Protein AF-A0A2W4W2K0-F1 (afdb_monomer_lite)

Sequence (211 aa):
MKLMVYSHDAFGLGNIRRMVAICEYLLKTLPDLSILVVSVSPALHQLRLPIGLDYIKLPCLGCDEAGTLGVRFLNTEVEETVQLRSHLIRTVAAHFQPDMLLVDKKPDGLKGELQATLDDLQRYRPQTRRVLLLRDILDSPEATVAQWQHHNYSAIAESHYDQVWIVGSPTFSMRRRRTSFPRRCGPRPGLPATCAGAAGSAAGRCVRPWG

Secondary structure (DSSP, 8-state):
-EEEEEE---S-HHHHHHHHHHHHHHHHHSTT-EEEEEE--GGGGGSPPPTTEEEEEPPPEEE-TTS-EEESSSSS-HHHHHHHHHHHHHHHHHHH--SEEEEES-TT-STTTTHHHHHHHHHH-TTSEEEEEEEP--S-HHHHHHHHHHTTHHHHHHHH-SEEEEE--TT--------------PPPTTS--------------------

Foldseek 3Di:
DEEEEEDEDQDDPVPVVVVQVVVVVCPVVDPPYAYEYEYQHPCVVVDDHDPRYDYDHAFHWDADPVRDIAGDPDPDGPVVSLQVLLVVVQVCCVVSVGLEYEYEAFLQHPPNSCVVNLVCCVPPPVSHAYEYEAEDDPDDPVVSVVVCVVVVRVVSCVPRHPYYHYHYDPVPPPPPPDDDDPPDPDDDPDDDDDDDDDDDDDDDDDDDDDD

Radius of gyration: 18.78 Å; chains: 1; bounding box: 43×47×55 Å

pLDDT: mean 77.77, std 25.85, range [21.75, 98.5]

Organism: NCBI:txid268115

Structure (mmCIF, N/CA/C/O backbone):
data_AF-A0A2W4W2K0-F1
#
_entry.id   AF-A0A2W4W2K0-F1
#
loop_
_atom_site.group_PDB
_atom_site.id
_atom_site.type_symbol
_atom_site.label_atom_id
_atom_site.label_alt_id
_atom_site.label_comp_id
_atom_site.label_asym_id
_atom_site.label_entity_id
_atom_site.label_seq_id
_atom_site.pdbx_PDB_ins_code
_atom_site.Cartn_x
_atom_site.Cartn_y
_atom_site.Cartn_z
_atom_site.occupancy
_atom_site.B_iso_or_equiv
_atom_site.auth_seq_id
_atom_site.auth_comp_id
_atom_site.auth_asym_id
_atom_site.auth_atom_id
_atom_site.pdbx_PDB_model_num
ATOM 1 N N . MET A 1 1 ? -11.050 -0.645 15.063 1.00 95.00 1 MET A N 1
ATOM 2 C CA . MET A 1 1 ? -10.001 0.181 14.406 1.00 95.00 1 MET A CA 1
ATOM 3 C C . MET A 1 1 ? -9.898 -0.226 12.944 1.00 95.00 1 MET A C 1
ATOM 5 O O . MET A 1 1 ? -9.963 -1.417 12.669 1.00 95.00 1 MET A O 1
ATOM 9 N N . LYS A 1 2 ? -9.731 0.716 12.014 1.00 98.19 2 LYS A N 1
ATOM 10 C CA . LYS A 1 2 ? -9.600 0.461 10.572 1.00 98.19 2 LYS A CA 1
ATOM 11 C C . LYS A 1 2 ? -8.177 0.723 10.093 1.00 98.19 2 LYS A C 1
ATOM 13 O O . LYS A 1 2 ? -7.696 1.854 10.146 1.00 98.19 2 LYS A O 1
ATOM 18 N N . LEU A 1 3 ? -7.527 -0.315 9.586 1.00 98.44 3 LEU A N 1
ATOM 19 C CA . LEU A 1 3 ? -6.205 -0.247 8.977 1.00 98.44 3 LEU A CA 1
ATOM 20 C C . LEU A 1 3 ? -6.340 -0.425 7.466 1.00 98.44 3 LEU A C 1
ATOM 22 O O . LEU A 1 3 ? -6.821 -1.452 6.998 1.00 98.44 3 LEU A O 1
ATOM 26 N N . MET A 1 4 ? -5.894 0.562 6.700 1.00 98.44 4 MET A N 1
ATOM 27 C CA . MET A 1 4 ? -5.711 0.413 5.260 1.00 98.44 4 MET A CA 1
ATOM 28 C C . MET A 1 4 ? -4.249 0.085 4.991 1.00 98.44 4 MET A C 1
ATOM 30 O O . MET A 1 4 ? -3.357 0.798 5.445 1.00 98.44 4 MET A O 1
ATOM 34 N N . VAL A 1 5 ? -3.999 -0.985 4.248 1.00 97.06 5 VAL A N 1
ATOM 35 C CA . VAL A 1 5 ? -2.657 -1.368 3.807 1.00 97.06 5 VAL A CA 1
ATOM 36 C C . VAL A 1 5 ? -2.581 -1.160 2.310 1.00 97.06 5 VAL A C 1
ATOM 38 O O . VAL A 1 5 ? -3.397 -1.703 1.575 1.00 97.06 5 VAL A O 1
ATOM 41 N N . TYR A 1 6 ? -1.593 -0.413 1.843 1.00 95.81 6 TYR A N 1
ATOM 42 C CA . TYR A 1 6 ? -1.330 -0.250 0.423 1.00 95.81 6 TYR A CA 1
ATOM 43 C C . TYR A 1 6 ? -0.017 -0.944 0.052 1.00 95.81 6 TYR A C 1
ATOM 45 O O . TYR A 1 6 ? 1.032 -0.656 0.631 1.00 95.81 6 TYR A O 1
ATOM 53 N N . SER A 1 7 ? -0.069 -1.861 -0.920 1.00 90.06 7 SER A N 1
ATOM 54 C CA . SER A 1 7 ? 1.117 -2.560 -1.425 1.00 90.06 7 SER A CA 1
ATOM 55 C C . SER A 1 7 ? 1.122 -2.650 -2.948 1.00 90.06 7 SER A C 1
ATOM 57 O O . SER A 1 7 ? 0.263 -3.279 -3.572 1.00 90.06 7 SER A O 1
ATOM 59 N N . HIS A 1 8 ? 2.151 -2.045 -3.539 1.00 83.19 8 HIS A N 1
ATOM 60 C CA . HIS A 1 8 ? 2.366 -1.964 -4.982 1.00 83.19 8 HIS A CA 1
ATOM 61 C C . HIS A 1 8 ? 3.109 -3.180 -5.565 1.00 83.19 8 HIS A C 1
ATOM 63 O O . HIS A 1 8 ? 3.420 -3.192 -6.757 1.00 83.19 8 HIS A O 1
ATOM 69 N N . ASP A 1 9 ? 3.427 -4.193 -4.754 1.00 73.31 9 ASP A N 1
ATOM 70 C CA . ASP A 1 9 ? 4.213 -5.335 -5.214 1.00 73.31 9 ASP A CA 1
ATOM 71 C C . ASP A 1 9 ? 3.396 -6.252 -6.128 1.00 73.31 9 ASP A C 1
ATOM 73 O O . ASP A 1 9 ? 2.619 -7.100 -5.688 1.00 73.31 9 ASP A O 1
ATOM 77 N N . ALA A 1 10 ? 3.611 -6.097 -7.432 1.00 57.59 10 ALA A N 1
ATOM 78 C CA . ALA A 1 10 ? 3.018 -6.950 -8.457 1.00 57.59 10 ALA A CA 1
ATOM 79 C C . ALA A 1 10 ? 3.761 -8.286 -8.636 1.00 57.59 10 ALA A C 1
ATOM 81 O O . ALA A 1 10 ? 3.182 -9.245 -9.153 1.00 57.59 10 ALA A O 1
ATOM 82 N N . PHE A 1 11 ? 5.027 -8.357 -8.206 1.00 55.31 11 PHE A N 1
ATOM 83 C CA . PHE A 1 11 ? 5.938 -9.460 -8.509 1.00 55.31 11 PHE A CA 1
ATOM 84 C C . PHE A 1 11 ? 6.289 -10.306 -7.288 1.00 55.31 11 PHE A C 1
ATOM 86 O O . PHE A 1 11 ? 6.740 -9.803 -6.259 1.00 55.31 11 PHE A O 1
ATOM 93 N N . GLY A 1 12 ? 6.127 -11.620 -7.455 1.00 56.75 12 GLY A N 1
ATOM 94 C CA . GLY A 1 12 ? 6.535 -12.626 -6.485 1.00 56.75 12 GLY A CA 1
ATOM 95 C C . GLY A 1 12 ? 5.495 -12.882 -5.396 1.00 56.75 12 GLY A C 1
ATOM 96 O O . GLY A 1 12 ? 5.015 -11.985 -4.705 1.00 56.75 12 GLY A O 1
ATOM 97 N N . LEU A 1 13 ? 5.196 -14.162 -5.192 1.00 62.59 13 LEU A N 1
ATOM 98 C CA . LEU A 1 13 ? 4.269 -14.639 -4.167 1.00 62.59 13 LEU A CA 1
ATOM 99 C C . LEU A 1 13 ? 4.728 -14.270 -2.742 1.00 62.59 13 LEU A C 1
ATOM 101 O O . LEU A 1 13 ? 3.910 -14.096 -1.842 1.00 62.59 13 LEU A O 1
ATOM 105 N N . GLY A 1 14 ? 6.043 -14.136 -2.538 1.00 72.50 14 GLY A N 1
ATOM 106 C CA . GLY A 1 14 ? 6.646 -13.909 -1.225 1.00 72.50 14 GLY A CA 1
ATOM 107 C C . GLY A 1 14 ? 6.287 -12.563 -0.595 1.00 72.50 14 GLY A C 1
ATOM 108 O O . GLY A 1 14 ? 6.049 -12.499 0.609 1.00 72.50 14 GLY A O 1
ATOM 109 N N . ASN A 1 15 ? 6.201 -11.499 -1.394 1.00 78.38 15 ASN A N 1
ATOM 110 C CA . ASN A 1 15 ? 5.964 -10.152 -0.878 1.00 78.38 15 ASN A CA 1
ATOM 111 C C . ASN A 1 15 ? 4.569 -10.001 -0.282 1.00 78.38 15 ASN A C 1
ATOM 113 O O . ASN A 1 15 ? 4.417 -9.561 0.859 1.00 78.38 15 ASN A O 1
ATOM 117 N N . ILE A 1 16 ? 3.564 -10.445 -1.031 1.00 84.06 16 ILE A N 1
ATOM 118 C CA . ILE A 1 16 ? 2.182 -10.348 -0.586 1.00 84.06 16 ILE A CA 1
ATOM 119 C C . ILE A 1 16 ? 1.864 -11.350 0.523 1.00 84.06 16 ILE A C 1
ATOM 121 O O . ILE A 1 16 ? 1.173 -10.999 1.471 1.00 84.06 16 ILE A O 1
ATOM 125 N N . ARG A 1 17 ? 2.451 -12.558 0.490 1.00 85.69 17 ARG A N 1
ATOM 126 C CA . ARG A 1 17 ? 2.338 -13.523 1.597 1.00 85.69 17 ARG A CA 1
ATOM 127 C C . ARG A 1 17 ? 2.893 -12.963 2.900 1.00 85.69 17 ARG A C 1
ATOM 129 O O . ARG A 1 17 ? 2.268 -13.124 3.940 1.00 85.69 17 ARG A O 1
ATOM 136 N N . ARG A 1 18 ? 4.039 -12.277 2.849 1.00 85.69 18 ARG A N 1
ATOM 137 C CA . ARG A 1 18 ? 4.614 -11.613 4.025 1.00 85.69 18 ARG A CA 1
ATOM 138 C C . ARG A 1 18 ? 3.685 -10.524 4.554 1.00 85.69 18 ARG A C 1
ATOM 140 O O . ARG A 1 18 ? 3.484 -10.445 5.759 1.00 85.69 18 ARG A O 1
ATOM 147 N N . MET A 1 19 ? 3.110 -9.712 3.667 1.00 88.12 19 MET A N 1
ATOM 148 C CA . MET A 1 19 ? 2.160 -8.679 4.077 1.00 88.12 19 MET A CA 1
ATOM 149 C C . MET A 1 19 ? 0.915 -9.283 4.736 1.00 88.12 19 MET A C 1
ATOM 151 O O . MET A 1 19 ? 0.507 -8.831 5.803 1.00 88.12 19 MET A O 1
ATOM 155 N N . VAL A 1 20 ? 0.352 -10.344 4.153 1.00 90.25 20 VAL A N 1
ATOM 156 C CA . VAL A 1 20 ? -0.788 -11.059 4.740 1.00 90.25 20 VAL A CA 1
ATOM 157 C C . VAL A 1 20 ? -0.419 -11.664 6.095 1.00 90.25 20 VAL A C 1
ATOM 159 O O . VAL A 1 20 ? -1.184 -11.504 7.036 1.00 90.25 20 VAL A O 1
ATOM 162 N N . ALA A 1 21 ? 0.776 -12.241 6.254 1.00 90.38 21 ALA A N 1
ATOM 163 C CA . ALA A 1 21 ? 1.244 -12.754 7.544 1.00 90.38 21 ALA A CA 1
ATOM 164 C C . ALA A 1 21 ? 1.353 -11.655 8.622 1.00 90.38 21 ALA A C 1
ATOM 166 O O . ALA A 1 21 ? 0.996 -11.883 9.778 1.00 90.38 21 ALA A O 1
ATOM 167 N N . ILE A 1 22 ? 1.801 -10.447 8.254 1.00 89.94 22 ILE A N 1
ATOM 168 C CA . ILE A 1 22 ? 1.791 -9.284 9.159 1.00 89.94 22 ILE A CA 1
ATOM 169 C C . ILE A 1 22 ? 0.349 -8.932 9.542 1.00 89.94 22 ILE A C 1
ATOM 171 O O . ILE A 1 22 ? 0.054 -8.755 10.722 1.00 89.94 22 ILE A O 1
ATOM 175 N N . CYS A 1 23 ? -0.561 -8.869 8.569 1.00 93.44 23 CYS A N 1
ATOM 176 C CA . CYS A 1 23 ? -1.968 -8.552 8.813 1.00 93.44 23 CYS A CA 1
ATOM 177 C C . CYS A 1 23 ? -2.650 -9.599 9.710 1.00 93.44 23 CYS A C 1
ATOM 179 O O . CYS A 1 23 ? -3.354 -9.236 10.648 1.00 93.44 23 CYS A O 1
ATOM 181 N N . GLU A 1 24 ? -2.394 -10.889 9.482 1.00 94.25 24 GLU A N 1
ATOM 182 C CA . GLU A 1 24 ? -2.869 -11.993 10.322 1.00 94.25 24 GLU A CA 1
ATOM 183 C C . GLU A 1 24 ? -2.380 -11.867 11.766 1.00 94.25 24 GLU A C 1
ATOM 185 O O . GLU A 1 24 ? -3.151 -12.069 12.703 1.00 94.25 24 GLU A O 1
ATOM 190 N N . TYR A 1 25 ? -1.103 -11.532 11.961 1.00 93.56 25 TYR A N 1
ATOM 191 C CA . TYR A 1 25 ? -0.553 -11.311 13.295 1.00 93.56 25 TYR A CA 1
ATOM 192 C C . TYR A 1 25 ? -1.231 -10.129 13.999 1.00 93.56 25 TYR A C 1
ATOM 194 O O . TYR A 1 25 ? -1.603 -10.234 15.169 1.00 93.56 25 TYR A O 1
ATOM 202 N N . LEU A 1 26 ? -1.438 -9.019 13.283 1.00 94.06 26 LEU A N 1
ATOM 203 C CA . LEU A 1 26 ? -2.128 -7.847 13.820 1.00 94.06 26 LEU A CA 1
ATOM 204 C C . LEU A 1 26 ? -3.569 -8.176 14.219 1.00 94.06 26 LEU A C 1
ATOM 206 O O . LEU A 1 26 ? -3.967 -7.831 15.326 1.00 94.06 26 LEU A O 1
ATOM 210 N N . LEU A 1 27 ? -4.315 -8.897 13.379 1.00 96.31 27 LEU A N 1
ATOM 211 C CA . LEU A 1 27 ? -5.691 -9.322 13.674 1.00 96.31 27 LEU A CA 1
ATOM 212 C C . LEU A 1 27 ? -5.784 -10.245 14.891 1.00 96.31 27 LEU A C 1
ATOM 214 O O . LEU A 1 27 ? -6.741 -10.164 15.652 1.00 96.31 27 LEU A O 1
ATOM 218 N N . LYS A 1 28 ? -4.782 -11.103 15.108 1.00 94.69 28 LYS A N 1
ATOM 219 C CA . LYS A 1 28 ? -4.709 -11.954 16.308 1.00 94.69 28 LYS A CA 1
ATOM 220 C C . LYS A 1 28 ? -4.396 -11.164 17.580 1.00 94.69 28 LYS A C 1
ATOM 222 O O . LYS A 1 28 ? -4.785 -11.586 18.663 1.00 94.69 28 LYS A O 1
ATOM 227 N N . THR A 1 29 ? -3.659 -10.063 17.455 1.00 95.00 29 THR A N 1
ATOM 228 C CA . THR A 1 29 ? -3.145 -9.290 18.598 1.00 95.00 29 THR A CA 1
ATOM 229 C C . THR A 1 29 ? -4.077 -8.146 18.994 1.00 95.00 29 THR A C 1
ATOM 231 O O . THR A 1 29 ? -4.112 -7.753 20.158 1.00 95.00 29 THR A O 1
ATOM 234 N N . LEU A 1 30 ? -4.815 -7.587 18.034 1.00 94.69 30 LEU A N 1
ATOM 235 C CA . LEU A 1 30 ? -5.645 -6.404 18.217 1.00 94.69 30 LEU A CA 1
ATOM 236 C C . LEU A 1 30 ? -7.122 -6.773 18.026 1.00 94.69 30 LEU A C 1
ATOM 238 O O . LEU A 1 30 ? -7.546 -6.969 16.883 1.00 94.69 30 LEU A O 1
ATOM 242 N N . PRO A 1 31 ? -7.911 -6.856 19.115 1.00 89.00 31 PRO A N 1
ATOM 243 C CA . PRO A 1 31 ? -9.345 -7.088 19.003 1.00 89.00 31 PRO A CA 1
ATOM 244 C C . PRO A 1 31 ? -10.013 -5.946 18.218 1.00 89.00 31 PRO A C 1
ATOM 246 O O . PRO A 1 31 ? -9.576 -4.795 18.276 1.00 89.00 31 PRO A O 1
ATOM 249 N N . ASP A 1 32 ? -11.051 -6.278 17.448 1.00 92.81 32 ASP A N 1
ATOM 250 C CA . ASP A 1 32 ? -11.849 -5.343 16.632 1.00 92.81 32 ASP A CA 1
ATOM 251 C C . ASP A 1 32 ? -11.070 -4.563 15.552 1.00 92.81 32 ASP A C 1
ATOM 253 O O . ASP A 1 32 ? -11.488 -3.490 15.086 1.00 92.81 32 ASP A O 1
ATOM 257 N N . LEU A 1 33 ? -9.911 -5.077 15.138 1.00 97.31 33 LEU A N 1
ATOM 258 C CA . LEU A 1 33 ? -9.200 -4.577 13.970 1.00 97.31 33 LEU A CA 1
ATOM 259 C C . LEU A 1 33 ? -9.884 -5.059 12.683 1.00 97.31 33 LEU A C 1
ATOM 261 O O . LEU A 1 33 ? -10.145 -6.243 12.502 1.00 97.31 33 LEU A O 1
ATOM 265 N N . SER A 1 34 ? -10.133 -4.133 11.762 1.00 98.00 34 SER A N 1
ATOM 266 C CA . SER A 1 34 ? -10.505 -4.430 10.379 1.00 98.00 34 SER A CA 1
ATOM 267 C C . SER A 1 34 ? -9.411 -3.931 9.447 1.00 98.00 34 SER A C 1
ATOM 269 O O . SER A 1 34 ? -9.012 -2.765 9.520 1.00 98.00 34 SER A O 1
ATOM 271 N N . ILE A 1 35 ? -8.922 -4.809 8.578 1.00 98.31 35 ILE A N 1
ATOM 272 C CA . ILE A 1 35 ? -7.843 -4.527 7.636 1.00 98.31 35 ILE A CA 1
ATOM 273 C C . ILE A 1 35 ? -8.394 -4.565 6.214 1.00 98.31 35 ILE A C 1
ATOM 275 O O . ILE A 1 35 ? -8.994 -5.557 5.808 1.00 98.31 35 ILE A O 1
ATOM 279 N N . LEU A 1 36 ? -8.134 -3.508 5.445 1.00 98.06 36 LEU A N 1
ATOM 280 C CA . LEU A 1 36 ? -8.377 -3.471 4.007 1.00 98.06 36 LEU A CA 1
ATOM 281 C C . LEU A 1 36 ? -7.048 -3.365 3.261 1.00 98.06 36 LEU A C 1
ATOM 283 O O . LEU A 1 36 ? -6.352 -2.351 3.358 1.00 98.06 36 LEU A O 1
ATOM 287 N N . VAL A 1 37 ? -6.697 -4.402 2.505 1.00 96.38 37 VAL A N 1
ATOM 288 C CA . VAL A 1 37 ? -5.476 -4.433 1.692 1.00 96.38 37 VAL A CA 1
ATOM 289 C C . VAL A 1 37 ? -5.784 -3.965 0.272 1.00 96.38 37 VAL A C 1
ATOM 291 O O . VAL A 1 37 ? -6.483 -4.636 -0.476 1.00 96.38 37 VAL A O 1
ATOM 294 N N . VAL A 1 38 ? -5.215 -2.842 -0.149 1.00 96.06 38 VAL A N 1
ATOM 295 C CA . VAL A 1 38 ? -5.257 -2.374 -1.537 1.00 96.06 38 VAL A CA 1
ATOM 296 C C . VAL A 1 38 ? -3.963 -2.783 -2.226 1.00 96.06 38 VAL A C 1
ATOM 298 O O . VAL A 1 38 ? -2.878 -2.314 -1.875 1.00 96.06 38 VAL A O 1
ATOM 301 N N . SER A 1 39 ? -4.062 -3.700 -3.188 1.00 91.62 39 SER A N 1
ATOM 302 C CA . SER A 1 39 ? -2.881 -4.279 -3.822 1.00 91.62 39 SER A CA 1
ATOM 303 C C . SER A 1 39 ? -3.082 -4.611 -5.289 1.00 91.62 39 SER A C 1
ATOM 305 O O . SER A 1 39 ? -4.185 -4.797 -5.789 1.00 91.62 39 SER A O 1
ATOM 307 N N . VAL A 1 40 ? -1.960 -4.717 -5.983 1.00 87.31 40 VAL A N 1
ATOM 308 C CA . VAL A 1 40 ? -1.864 -5.031 -7.409 1.00 87.31 40 VAL A CA 1
ATOM 309 C C . VAL A 1 40 ? -1.510 -6.499 -7.640 1.00 87.31 40 VAL A C 1
ATOM 311 O O . VAL A 1 40 ? -1.437 -6.940 -8.785 1.00 87.31 40 VAL A O 1
ATOM 314 N N . SER A 1 41 ? -1.253 -7.256 -6.569 1.00 85.50 41 SER A N 1
ATOM 315 C CA . SER A 1 41 ? -0.838 -8.650 -6.654 1.00 85.50 41 SER A CA 1
ATOM 316 C C . SER A 1 41 ? -2.034 -9.557 -6.968 1.00 85.50 41 SER A C 1
ATOM 318 O O . SER A 1 41 ? -2.949 -9.657 -6.147 1.00 85.50 41 SER A O 1
ATOM 320 N N . PRO A 1 42 ? -2.040 -10.290 -8.099 1.00 82.38 42 PRO A N 1
ATOM 321 C CA . PRO A 1 42 ? -3.106 -11.252 -8.388 1.00 82.38 42 PRO A CA 1
ATOM 322 C C . PRO A 1 42 ? -3.090 -12.445 -7.421 1.00 82.38 42 PRO A C 1
ATOM 324 O O . PRO A 1 42 ? -4.075 -13.166 -7.306 1.00 82.38 42 PRO A O 1
ATOM 327 N N . ALA A 1 43 ? -1.983 -12.651 -6.702 1.00 83.19 43 ALA A N 1
ATOM 328 C CA . ALA A 1 43 ? -1.820 -13.759 -5.776 1.00 83.19 43 ALA A CA 1
ATOM 329 C C . ALA A 1 43 ? -2.724 -13.683 -4.537 1.00 83.19 43 ALA A C 1
ATOM 331 O O . ALA A 1 43 ? -3.000 -14.733 -3.965 1.00 83.19 43 ALA A O 1
ATOM 332 N N . LEU A 1 44 ? -3.214 -12.497 -4.138 1.00 84.81 44 LEU A N 1
ATOM 333 C CA . LEU A 1 44 ? -4.164 -12.373 -3.017 1.00 84.81 44 LEU A CA 1
ATOM 334 C C . LEU A 1 44 ? -5.408 -13.233 -3.218 1.00 84.81 44 LEU A C 1
ATOM 336 O O . LEU A 1 44 ? -5.906 -13.811 -2.260 1.00 84.81 44 LEU A O 1
ATOM 340 N N . HIS A 1 45 ? -5.851 -13.373 -4.468 1.00 85.25 45 HIS A N 1
ATOM 341 C CA . HIS A 1 45 ? -7.021 -14.169 -4.811 1.00 85.25 45 HIS A CA 1
ATOM 342 C C . HIS A 1 45 ? -6.877 -15.654 -4.440 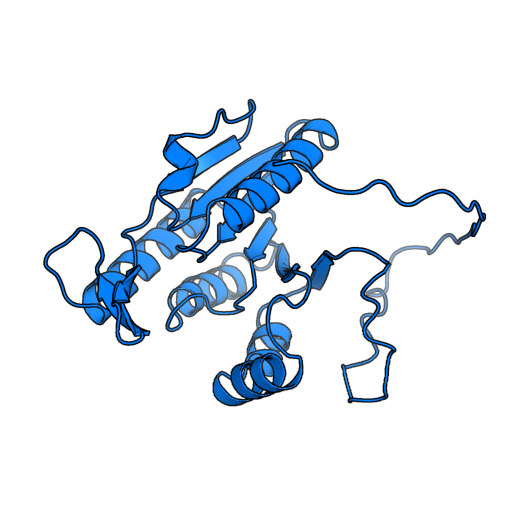1.00 85.25 45 HIS A C 1
ATOM 344 O O . HIS A 1 45 ? -7.868 -16.343 -4.233 1.00 85.25 45 HIS A O 1
ATOM 350 N N . GLN A 1 46 ? -5.643 -16.156 -4.346 1.00 86.19 46 GLN A N 1
ATOM 351 C CA . GLN A 1 46 ? -5.356 -17.557 -4.032 1.00 86.19 46 GLN A CA 1
ATOM 352 C C . GLN A 1 46 ? -5.129 -17.798 -2.534 1.00 86.19 46 GLN A C 1
ATOM 354 O O . GLN A 1 46 ? -4.952 -18.942 -2.113 1.00 86.19 46 GLN A O 1
ATOM 359 N N . LEU A 1 47 ? -5.069 -16.739 -1.723 1.00 85.06 47 LEU A N 1
ATOM 360 C CA . LEU A 1 47 ? -4.801 -16.845 -0.293 1.00 85.06 47 LEU A CA 1
ATOM 361 C C . LEU A 1 47 ? -6.111 -16.986 0.484 1.00 85.06 47 LEU A C 1
ATOM 363 O O . LEU A 1 47 ? -7.119 -16.362 0.162 1.00 85.06 47 LEU A O 1
ATOM 367 N N . ARG A 1 48 ? -6.084 -17.795 1.547 1.00 88.12 48 ARG A N 1
ATOM 368 C CA . ARG A 1 48 ? -7.175 -17.826 2.526 1.00 88.12 48 ARG A CA 1
ATOM 369 C C . ARG A 1 48 ? -7.010 -16.628 3.445 1.00 88.12 48 ARG A C 1
ATOM 371 O O . ARG A 1 48 ? -5.984 -16.522 4.109 1.00 88.12 48 ARG A O 1
ATOM 378 N N . LEU A 1 49 ? -7.996 -15.740 3.462 1.00 90.81 49 LEU A N 1
ATOM 379 C CA . LEU A 1 49 ? -7.945 -14.537 4.284 1.00 90.81 49 LEU A CA 1
ATOM 380 C C . LEU A 1 49 ? -8.563 -14.810 5.662 1.00 90.81 49 LEU A C 1
ATOM 382 O O . LEU A 1 49 ? -9.585 -15.500 5.742 1.00 90.81 49 LEU A O 1
ATOM 386 N N . PRO A 1 50 ? -7.954 -14.312 6.751 1.00 91.25 50 PRO A N 1
ATOM 387 C CA . PRO A 1 50 ? -8.547 -14.399 8.079 1.00 91.25 50 PRO A CA 1
ATOM 388 C C . PRO A 1 50 ? -9.792 -13.505 8.180 1.00 91.25 50 PRO A C 1
ATOM 390 O O . PRO A 1 50 ? -9.944 -12.529 7.445 1.00 91.25 50 PRO A O 1
ATOM 393 N N . ILE A 1 51 ? -10.658 -13.795 9.154 1.00 93.62 51 ILE A N 1
ATOM 394 C CA . ILE A 1 51 ? -11.770 -12.904 9.511 1.00 93.62 51 ILE A CA 1
ATOM 395 C C . ILE A 1 51 ? -11.209 -11.522 9.880 1.00 93.62 51 ILE A C 1
ATOM 397 O O . ILE A 1 51 ? -10.217 -11.422 10.602 1.00 93.62 51 ILE A O 1
ATOM 401 N N . GLY A 1 52 ? -11.852 -10.463 9.382 1.00 95.31 52 GLY A N 1
ATOM 402 C CA . GLY A 1 52 ? -11.432 -9.077 9.605 1.00 95.31 52 GLY A CA 1
ATOM 403 C C . GLY A 1 52 ? -10.414 -8.549 8.590 1.00 95.31 52 GLY A C 1
ATOM 404 O O . GLY A 1 52 ? -10.038 -7.383 8.690 1.00 95.31 52 GLY A O 1
ATOM 405 N N . LEU A 1 53 ? -9.995 -9.356 7.608 1.00 96.56 53 LEU A N 1
ATOM 406 C CA . LEU A 1 53 ? -9.177 -8.922 6.474 1.00 96.56 53 LEU A CA 1
ATOM 407 C C . LEU A 1 53 ? -9.967 -9.041 5.174 1.00 96.56 53 LEU A C 1
ATOM 409 O O . LEU A 1 53 ? -10.433 -10.124 4.830 1.00 96.56 53 LEU A O 1
ATOM 413 N N . ASP A 1 54 ? -10.036 -7.945 4.426 1.00 95.81 54 ASP A N 1
ATOM 414 C CA . ASP A 1 54 ? -10.500 -7.946 3.039 1.00 95.81 54 ASP A CA 1
ATOM 415 C C . ASP A 1 54 ? -9.496 -7.222 2.128 1.00 95.81 54 ASP A C 1
ATOM 417 O O . ASP A 1 54 ? -8.523 -6.617 2.598 1.00 95.81 54 ASP A O 1
ATOM 421 N N . TYR A 1 55 ? -9.688 -7.298 0.813 1.00 95.56 55 TYR A N 1
ATOM 422 C CA . TYR A 1 55 ? -8.774 -6.713 -0.157 1.00 95.56 55 TYR A CA 1
ATOM 423 C C . TYR A 1 55 ? -9.465 -6.127 -1.385 1.00 95.56 55 TYR A C 1
ATOM 425 O O . TYR A 1 55 ? -10.494 -6.597 -1.857 1.00 95.56 55 TYR A O 1
ATOM 433 N N . ILE A 1 56 ? -8.819 -5.116 -1.961 1.00 95.38 56 ILE A N 1
ATOM 434 C CA . ILE A 1 56 ? -9.166 -4.547 -3.258 1.00 95.38 56 ILE A CA 1
ATOM 435 C C . ILE A 1 56 ? -8.003 -4.790 -4.203 1.00 95.38 56 ILE A C 1
ATOM 437 O O . ILE A 1 56 ? -6.878 -4.330 -3.984 1.00 95.38 56 ILE A O 1
ATOM 441 N N . LYS A 1 57 ? -8.297 -5.520 -5.279 1.00 92.88 57 LYS A N 1
ATOM 442 C CA . LYS A 1 57 ? -7.348 -5.790 -6.351 1.00 92.88 57 LYS A CA 1
ATOM 443 C C . LYS A 1 57 ? -7.370 -4.650 -7.363 1.00 92.88 57 LYS A C 1
ATOM 445 O O . LYS A 1 57 ? -8.384 -4.387 -8.003 1.00 92.88 57 LYS A O 1
ATOM 450 N N . LEU A 1 58 ? -6.216 -4.030 -7.567 1.00 93.75 58 LEU A N 1
ATOM 451 C CA . LEU A 1 58 ? -5.989 -3.005 -8.579 1.00 93.75 58 LEU A CA 1
ATOM 452 C C . LEU A 1 58 ? -5.569 -3.618 -9.931 1.00 93.75 58 LEU A C 1
ATOM 454 O O . LEU A 1 58 ? -5.034 -4.734 -9.977 1.00 93.75 58 LEU A O 1
ATOM 458 N N . PRO A 1 59 ? -5.774 -2.913 -11.059 1.00 92.81 59 PRO A N 1
ATOM 459 C CA . PRO A 1 59 ? -5.179 -3.274 -12.346 1.00 92.81 59 PRO A CA 1
ATOM 460 C C . PRO A 1 59 ? -3.663 -3.507 -12.239 1.00 92.81 59 PRO A C 1
ATOM 462 O O . PRO A 1 59 ? -2.939 -2.732 -11.610 1.00 92.81 59 PRO A O 1
ATOM 465 N N . CYS A 1 60 ? -3.178 -4.608 -12.814 1.00 88.00 60 CYS A N 1
ATOM 466 C CA . CYS A 1 60 ? -1.801 -5.053 -12.619 1.00 88.00 60 CYS A CA 1
ATOM 467 C C . CYS A 1 60 ? -0.864 -4.389 -13.629 1.00 88.00 60 CYS A C 1
ATOM 469 O O . CYS A 1 60 ? -1.088 -4.482 -14.836 1.00 88.00 60 CYS A O 1
ATOM 471 N N . LEU A 1 61 ? 0.217 -3.808 -13.117 1.00 86.69 61 LEU A N 1
ATOM 472 C CA . LEU A 1 61 ? 1.369 -3.384 -13.905 1.00 86.69 61 LEU A CA 1
ATOM 473 C C . LEU A 1 61 ? 2.466 -4.441 -13.769 1.00 86.69 61 LEU A C 1
ATOM 475 O O . LEU A 1 61 ? 2.588 -5.071 -12.715 1.00 86.69 61 LEU A O 1
ATOM 479 N N . GLY A 1 62 ? 3.232 -4.657 -14.830 1.00 78.56 62 GLY A N 1
ATOM 480 C CA . GLY A 1 62 ? 4.330 -5.613 -14.869 1.00 78.56 62 GLY A CA 1
ATOM 481 C C . GLY A 1 62 ? 5.501 -5.102 -15.702 1.00 78.56 62 GLY A C 1
ATOM 482 O O . GLY A 1 62 ? 5.316 -4.194 -16.492 1.00 78.56 62 GLY A O 1
ATOM 483 N N . CYS A 1 63 ? 6.696 -5.657 -15.534 1.00 76.62 63 CYS A N 1
ATOM 484 C CA . CYS A 1 63 ? 7.771 -5.512 -16.504 1.00 76.62 63 CYS A CA 1
ATOM 485 C C . CYS A 1 63 ? 7.682 -6.633 -17.547 1.00 76.62 63 CYS A C 1
ATOM 487 O O . CYS A 1 63 ? 7.350 -7.768 -17.190 1.00 76.62 63 CYS A O 1
ATOM 489 N N . ASP A 1 64 ? 7.969 -6.312 -18.804 1.00 72.06 64 ASP A N 1
ATOM 490 C CA . ASP A 1 64 ? 8.245 -7.303 -19.844 1.00 72.06 64 ASP A CA 1
ATOM 491 C C . ASP A 1 64 ? 9.628 -7.958 -19.644 1.00 72.06 64 ASP A C 1
ATOM 493 O O . ASP A 1 64 ? 10.353 -7.653 -18.691 1.00 72.06 64 ASP A O 1
ATOM 497 N N . GLU A 1 65 ? 10.001 -8.877 -20.538 1.00 68.69 65 GLU A N 1
ATOM 498 C CA . GLU A 1 65 ? 11.299 -9.568 -20.493 1.00 68.69 65 GLU A CA 1
ATOM 499 C C . GLU A 1 65 ? 12.497 -8.612 -20.631 1.00 68.69 65 GLU A C 1
ATOM 501 O O . GLU A 1 65 ? 13.584 -8.915 -20.142 1.00 68.69 65 GLU A O 1
ATOM 506 N N . ALA A 1 66 ? 12.295 -7.439 -21.239 1.00 72.19 66 ALA A N 1
ATOM 507 C CA . ALA A 1 66 ? 13.298 -6.386 -21.370 1.00 72.19 66 ALA A CA 1
ATOM 508 C C . ALA A 1 66 ? 13.342 -5.439 -20.152 1.00 72.19 66 ALA A C 1
ATOM 510 O O . ALA A 1 66 ? 14.172 -4.531 -20.102 1.00 72.19 66 ALA A O 1
ATOM 511 N N . GLY A 1 67 ? 12.475 -5.642 -19.154 1.00 71.31 67 GLY A N 1
ATOM 512 C CA . GLY A 1 67 ? 12.376 -4.800 -17.962 1.00 71.31 67 GLY A CA 1
ATOM 513 C C . GLY A 1 67 ? 11.498 -3.555 -18.138 1.00 71.31 67 GLY A C 1
ATOM 514 O O . GLY A 1 67 ? 11.365 -2.767 -17.197 1.00 71.31 67 GLY A O 1
ATOM 515 N N . THR A 1 68 ? 10.867 -3.374 -19.298 1.00 80.44 68 THR A N 1
ATOM 516 C CA . THR A 1 68 ? 9.994 -2.232 -19.591 1.00 80.44 68 THR A CA 1
ATOM 517 C C . THR A 1 68 ? 8.667 -2.389 -18.867 1.00 80.44 68 THR A C 1
ATOM 519 O O . THR A 1 68 ? 8.010 -3.423 -18.957 1.00 80.44 68 THR A O 1
ATOM 522 N N . LEU A 1 69 ? 8.250 -1.352 -18.140 1.00 84.25 69 LEU A N 1
ATOM 523 C CA . LEU A 1 69 ? 6.960 -1.337 -17.454 1.00 84.25 69 LEU A CA 1
ATOM 524 C C . LEU A 1 69 ? 5.807 -1.309 -18.471 1.00 84.25 69 LEU A C 1
ATOM 526 O O . LEU A 1 69 ? 5.769 -0.437 -19.332 1.00 84.25 69 LEU A O 1
ATOM 530 N N . GLY A 1 70 ? 4.841 -2.203 -18.303 1.00 85.88 70 GLY A N 1
ATOM 531 C CA . GLY A 1 70 ? 3.645 -2.354 -19.123 1.00 85.88 70 GLY A CA 1
ATOM 532 C C . GLY A 1 70 ? 2.426 -2.794 -18.307 1.00 85.88 70 GLY A C 1
ATOM 533 O O . GLY A 1 70 ? 2.508 -3.115 -17.114 1.00 85.88 70 GLY A O 1
ATOM 534 N N . VAL A 1 71 ? 1.262 -2.806 -18.954 1.00 88.56 71 VAL A N 1
ATOM 535 C CA . VAL A 1 71 ? 0.002 -3.270 -18.360 1.00 88.56 71 VAL A CA 1
ATOM 536 C C . VAL A 1 71 ? -0.144 -4.769 -18.598 1.00 88.56 71 VAL A C 1
ATOM 538 O O . VAL A 1 71 ? 0.043 -5.256 -19.705 1.00 88.56 71 VAL A O 1
ATOM 541 N N . ARG A 1 72 ? -0.449 -5.534 -17.544 1.00 85.19 72 ARG A N 1
ATOM 542 C CA . ARG A 1 72 ? -0.318 -6.999 -17.607 1.00 85.19 72 ARG A CA 1
ATOM 543 C C . ARG A 1 72 ? -1.500 -7.720 -18.254 1.00 85.19 72 ARG A C 1
ATOM 545 O O . ARG A 1 72 ? -1.314 -8.765 -18.861 1.00 85.19 72 ARG A O 1
ATOM 552 N N . PHE A 1 73 ? -2.715 -7.226 -18.027 1.00 85.94 73 PHE A N 1
ATOM 553 C CA . PHE A 1 73 ? -3.948 -7.951 -18.376 1.00 85.94 73 PHE A CA 1
ATOM 554 C C . PHE A 1 73 ? -4.928 -7.142 -19.222 1.00 85.94 73 PHE A C 1
ATOM 556 O O . PHE A 1 73 ? -5.843 -7.718 -19.799 1.00 85.94 73 PHE A O 1
ATOM 563 N N . LEU A 1 74 ? -4.783 -5.820 -19.246 1.00 89.00 74 LEU A N 1
ATOM 564 C CA . LEU A 1 74 ? -5.683 -4.919 -19.955 1.00 89.00 74 LEU A CA 1
ATOM 565 C C . LEU A 1 74 ? -4.953 -4.346 -21.168 1.00 89.00 74 LEU A C 1
ATOM 567 O O . LEU A 1 74 ? -3.746 -4.128 -21.105 1.00 89.00 74 LEU A O 1
ATOM 571 N N . ASN A 1 75 ? -5.698 -4.079 -22.238 1.00 91.38 75 ASN A N 1
ATOM 572 C CA . ASN A 1 75 ? -5.191 -3.415 -23.436 1.00 91.38 75 ASN A CA 1
ATOM 573 C C . ASN A 1 75 ? -5.354 -1.891 -23.295 1.00 91.38 75 ASN A C 1
ATOM 575 O O . ASN A 1 75 ? -6.314 -1.319 -23.803 1.00 91.38 75 ASN A O 1
ATOM 579 N N . THR A 1 76 ? -4.482 -1.268 -22.507 1.00 92.06 76 THR A N 1
ATOM 580 C CA . THR A 1 76 ? -4.486 0.168 -22.169 1.00 92.06 76 THR A CA 1
ATOM 581 C C . THR A 1 76 ? -3.055 0.608 -21.886 1.00 92.06 76 THR A C 1
ATOM 583 O O . THR A 1 76 ? -2.175 -0.227 -21.651 1.00 92.06 76 THR A O 1
ATOM 586 N N . GLU A 1 77 ? -2.826 1.914 -21.882 1.00 93.12 77 GLU A N 1
ATOM 587 C CA . GLU A 1 77 ? -1.517 2.486 -21.620 1.00 93.12 77 GLU A CA 1
ATOM 588 C C . GLU A 1 77 ? -1.172 2.493 -20.123 1.00 93.12 77 GLU A C 1
ATOM 590 O O . GLU A 1 77 ? -2.031 2.497 -19.231 1.00 93.12 77 GLU A O 1
ATOM 595 N N . VAL A 1 78 ? 0.132 2.516 -19.828 1.00 91.94 78 VAL A N 1
ATOM 596 C CA . VAL A 1 78 ? 0.635 2.537 -18.444 1.00 91.94 78 VAL A CA 1
ATOM 597 C C . VAL A 1 78 ? 0.122 3.760 -17.691 1.00 91.94 78 VAL A C 1
ATOM 599 O O . VAL A 1 78 ? -0.322 3.624 -16.554 1.00 91.94 78 VAL A O 1
ATOM 602 N N . GLU A 1 79 ? 0.161 4.934 -18.318 1.00 94.12 79 GLU A N 1
ATOM 603 C CA . GLU A 1 79 ? -0.252 6.192 -17.692 1.00 94.12 79 GLU A CA 1
ATOM 604 C C . GLU A 1 79 ? -1.750 6.192 -17.357 1.00 94.12 79 GLU A C 1
ATOM 606 O O . GLU A 1 79 ? -2.131 6.485 -16.226 1.00 94.12 79 GLU A O 1
ATOM 611 N N . GLU A 1 80 ? -2.597 5.751 -18.291 1.00 95.38 80 GLU A N 1
ATOM 612 C CA . GLU A 1 80 ? -4.039 5.587 -18.064 1.00 95.38 80 GLU A CA 1
ATOM 613 C C . GLU A 1 80 ? -4.316 4.626 -16.900 1.00 95.38 80 GLU A C 1
ATOM 615 O O . GLU A 1 80 ? -5.146 4.888 -16.025 1.00 95.38 80 GLU A O 1
ATOM 620 N N . THR A 1 81 ? -3.566 3.523 -16.839 1.00 95.00 81 THR A N 1
ATOM 621 C CA . THR A 1 81 ? -3.685 2.539 -15.761 1.00 95.00 81 THR A CA 1
ATOM 622 C C . THR A 1 81 ? -3.250 3.109 -14.412 1.00 95.00 81 THR A C 1
ATOM 624 O O . THR A 1 81 ? -3.912 2.857 -13.404 1.00 95.00 81 THR A O 1
ATOM 627 N N . VAL A 1 82 ? -2.160 3.879 -14.366 1.00 95.25 82 VAL A N 1
ATOM 628 C CA . VAL A 1 82 ? -1.682 4.568 -13.154 1.00 95.25 82 VAL A CA 1
ATOM 629 C C . VAL A 1 82 ? -2.719 5.583 -12.672 1.00 95.25 82 VAL A C 1
ATOM 631 O O . VAL A 1 82 ? -3.035 5.608 -11.483 1.00 95.25 82 VAL A O 1
ATOM 634 N N . GLN A 1 83 ? -3.327 6.353 -13.577 1.00 96.62 83 GLN A N 1
ATOM 635 C CA . GLN A 1 83 ? -4.390 7.301 -13.235 1.00 96.62 83 GLN A CA 1
ATOM 636 C C . GLN A 1 83 ? -5.635 6.599 -12.686 1.00 96.62 83 GLN A C 1
ATOM 638 O O . GLN A 1 83 ? -6.167 7.002 -11.650 1.00 96.62 83 GLN A O 1
ATOM 643 N N . LEU A 1 84 ? -6.085 5.513 -13.324 1.00 96.81 84 LEU A N 1
ATOM 644 C CA . LEU A 1 84 ? -7.190 4.698 -12.814 1.00 96.81 84 LEU A CA 1
ATOM 645 C C . LEU A 1 84 ? -6.884 4.170 -11.407 1.00 96.81 84 LEU A C 1
ATOM 647 O O . LEU A 1 84 ? -7.720 4.259 -10.509 1.00 96.81 84 LEU A O 1
ATOM 651 N N . ARG A 1 85 ? -5.675 3.645 -11.194 1.00 96.50 85 ARG A N 1
ATOM 652 C CA . ARG A 1 85 ? -5.236 3.147 -9.886 1.00 96.50 85 ARG A CA 1
ATOM 653 C C . ARG A 1 85 ? -5.225 4.253 -8.838 1.00 96.50 85 ARG A C 1
ATOM 655 O O . ARG A 1 85 ? -5.753 4.033 -7.752 1.00 96.50 85 ARG A O 1
ATOM 662 N N . SER A 1 86 ? -4.714 5.436 -9.173 1.00 97.69 86 SER A N 1
ATOM 663 C CA . SER A 1 86 ? -4.716 6.595 -8.277 1.00 97.69 86 SER A CA 1
ATOM 664 C C . SER A 1 86 ? -6.134 6.976 -7.843 1.00 97.69 86 SER A C 1
ATOM 666 O O . SER A 1 86 ? -6.399 7.099 -6.645 1.00 97.69 86 SER A O 1
ATOM 668 N N . HIS A 1 87 ? -7.080 7.053 -8.787 1.00 98.25 87 HIS A N 1
ATOM 669 C CA . HIS A 1 87 ? -8.487 7.314 -8.477 1.00 98.25 87 HIS A CA 1
ATOM 670 C C . HIS A 1 87 ? -9.093 6.239 -7.570 1.00 98.25 87 HIS A C 1
ATOM 672 O O . HIS A 1 87 ? -9.726 6.573 -6.571 1.00 98.25 87 HIS A O 1
ATOM 678 N N . LEU A 1 88 ? -8.860 4.956 -7.866 1.00 98.12 88 LEU A N 1
ATOM 679 C CA . LEU A 1 88 ? -9.369 3.852 -7.050 1.00 98.12 88 LEU A CA 1
ATOM 680 C C . LEU A 1 88 ? -8.833 3.911 -5.616 1.00 98.12 88 LEU A C 1
ATOM 682 O O . LEU A 1 88 ? -9.614 3.828 -4.671 1.00 98.12 88 LEU A O 1
ATOM 686 N N . ILE A 1 89 ? -7.520 4.086 -5.439 1.00 98.25 89 ILE A N 1
ATOM 687 C CA . ILE A 1 89 ? -6.899 4.165 -4.109 1.00 98.25 89 ILE A CA 1
ATOM 688 C C . ILE A 1 89 ? -7.475 5.349 -3.324 1.00 98.25 89 ILE A C 1
ATOM 690 O O . ILE A 1 89 ? -7.852 5.195 -2.159 1.00 98.25 89 ILE A O 1
ATOM 694 N N . ARG A 1 90 ? -7.602 6.504 -3.984 1.00 98.25 90 ARG A N 1
ATOM 695 C CA . ARG A 1 90 ? -8.152 7.729 -3.402 1.00 98.25 90 ARG A CA 1
ATOM 696 C C . ARG A 1 90 ? -9.599 7.543 -2.947 1.00 98.25 90 ARG A C 1
ATOM 698 O O . ARG A 1 90 ? -9.926 7.867 -1.806 1.00 98.25 90 ARG A O 1
ATOM 705 N N . THR A 1 91 ? -10.455 6.972 -3.797 1.00 98.50 91 THR A N 1
ATOM 706 C CA . THR A 1 91 ? -11.855 6.662 -3.467 1.00 98.50 91 THR A CA 1
ATOM 707 C C . THR A 1 91 ? -11.939 5.702 -2.285 1.00 98.50 91 THR A C 1
ATOM 709 O O . THR A 1 91 ? -12.699 5.941 -1.345 1.00 98.50 91 THR A O 1
ATOM 712 N N . VAL A 1 92 ? -11.126 4.644 -2.281 1.00 98.44 92 VAL A N 1
ATOM 713 C CA . VAL A 1 92 ? -11.092 3.688 -1.170 1.00 98.44 92 VAL A CA 1
ATOM 714 C C . VAL A 1 92 ? -10.720 4.387 0.131 1.00 98.44 92 VAL A C 1
ATOM 716 O O . VAL A 1 92 ? -11.446 4.247 1.108 1.00 98.44 92 VAL A O 1
ATOM 719 N N . ALA A 1 93 ? -9.651 5.183 0.156 1.00 98.38 93 ALA A N 1
ATOM 720 C CA . ALA A 1 93 ? -9.239 5.895 1.363 1.00 98.38 93 ALA A CA 1
ATOM 721 C C . ALA A 1 93 ? -10.323 6.867 1.870 1.00 98.38 93 ALA A C 1
ATOM 723 O O . ALA A 1 93 ? -10.592 6.918 3.074 1.00 98.38 93 ALA A O 1
ATOM 724 N N . ALA A 1 94 ? -10.987 7.590 0.962 1.00 97.81 94 ALA A N 1
ATOM 725 C CA . ALA A 1 94 ? -12.031 8.558 1.296 1.00 97.81 94 ALA A CA 1
ATOM 726 C C . ALA A 1 94 ? -13.268 7.915 1.952 1.00 97.81 94 ALA A C 1
ATOM 728 O O . ALA A 1 94 ? -13.827 8.479 2.897 1.00 97.81 94 ALA A O 1
ATOM 729 N N . HIS A 1 95 ? -13.679 6.732 1.487 1.00 97.88 95 HIS A N 1
ATOM 730 C CA . HIS A 1 95 ? -14.877 6.046 1.985 1.00 97.88 95 HIS A CA 1
ATOM 731 C C . HIS A 1 95 ? -14.584 5.040 3.097 1.00 97.88 95 HIS A C 1
ATOM 733 O O . HIS A 1 95 ? -15.340 4.957 4.064 1.00 97.88 95 HIS A O 1
ATOM 739 N N . PHE A 1 96 ? -13.469 4.314 3.010 1.00 98.19 96 PHE A N 1
ATOM 740 C CA . PHE A 1 96 ? -13.038 3.415 4.075 1.00 98.19 96 PHE A CA 1
ATOM 741 C C . PHE A 1 96 ? -12.635 4.193 5.328 1.00 98.19 96 PHE A C 1
ATOM 743 O O . PHE A 1 96 ? -12.843 3.697 6.432 1.00 98.19 96 PHE A O 1
ATOM 750 N N . GLN A 1 97 ? -12.130 5.426 5.182 1.00 97.75 97 GLN A N 1
ATOM 751 C CA . GLN A 1 97 ? -11.749 6.321 6.280 1.00 97.75 97 GLN A CA 1
ATOM 752 C C . GLN A 1 97 ? -10.863 5.619 7.323 1.00 97.75 97 GLN A C 1
ATOM 754 O O . GLN A 1 97 ? -11.309 5.419 8.459 1.00 97.75 97 GLN A O 1
ATOM 759 N N . PRO A 1 98 ? -9.649 5.185 6.948 1.00 98.38 98 PRO A N 1
ATOM 760 C CA . PRO A 1 98 ? -8.786 4.438 7.850 1.00 98.38 98 PRO A CA 1
ATOM 761 C C . PRO A 1 98 ? -8.341 5.280 9.051 1.00 98.38 98 PRO A C 1
ATOM 763 O O . PRO A 1 98 ? -8.041 6.468 8.916 1.00 98.38 98 PRO A O 1
ATOM 766 N N . ASP A 1 99 ? -8.224 4.637 10.212 1.00 98.38 99 ASP A N 1
ATOM 767 C CA . ASP A 1 99 ? -7.544 5.206 11.381 1.00 98.38 99 ASP A CA 1
ATOM 768 C C . ASP A 1 99 ? -6.022 5.213 11.157 1.00 98.38 99 ASP A C 1
ATOM 770 O O . ASP A 1 99 ? -5.308 6.099 11.628 1.00 98.38 99 ASP A O 1
ATOM 774 N N . MET A 1 100 ? -5.522 4.236 10.390 1.00 98.19 100 MET A N 1
ATOM 775 C CA . MET A 1 100 ? -4.122 4.130 9.994 1.00 98.19 100 MET A CA 1
ATOM 776 C C . MET A 1 100 ? -3.984 3.693 8.532 1.00 98.19 100 MET A C 1
ATOM 778 O O . MET A 1 100 ? -4.634 2.742 8.100 1.00 98.19 100 MET A O 1
ATOM 782 N N . LEU A 1 101 ? -3.103 4.363 7.790 1.00 98.44 101 LEU A N 1
ATOM 783 C CA . LEU A 1 101 ? -2.624 3.947 6.475 1.00 98.44 101 LEU A CA 1
ATOM 784 C C . LEU A 1 101 ? -1.201 3.394 6.617 1.00 98.44 101 LEU A C 1
ATOM 786 O O . LEU A 1 101 ? -0.300 4.110 7.052 1.00 98.44 101 LEU A O 1
ATOM 790 N N . LEU A 1 102 ? -0.996 2.142 6.218 1.00 97.06 102 LEU A N 1
ATOM 791 C CA . LEU A 1 102 ? 0.308 1.490 6.144 1.00 97.06 102 LEU A CA 1
ATOM 792 C C . LEU A 1 102 ? 0.718 1.332 4.678 1.00 97.06 102 LEU A C 1
ATOM 794 O O . LEU A 1 102 ? 0.055 0.626 3.921 1.00 97.06 102 LEU A O 1
ATOM 798 N N . VAL A 1 103 ? 1.814 1.969 4.279 1.00 95.69 103 VAL A N 1
ATOM 799 C CA . VAL A 1 103 ? 2.313 1.951 2.898 1.00 95.69 103 VAL A CA 1
ATOM 800 C C . VAL A 1 103 ? 3.548 1.084 2.802 1.00 95.69 103 VAL A C 1
ATOM 802 O O . VAL A 1 103 ? 4.528 1.301 3.506 1.00 95.69 103 VAL A O 1
ATOM 805 N N . ASP A 1 104 ? 3.509 0.103 1.911 1.00 90.81 104 ASP A N 1
ATOM 806 C CA . ASP A 1 104 ? 4.601 -0.834 1.715 1.00 90.81 104 ASP A CA 1
ATOM 807 C C . ASP A 1 104 ? 5.640 -0.321 0.703 1.00 90.81 104 ASP A C 1
ATOM 809 O O . ASP A 1 104 ? 5.356 -0.149 -0.490 1.00 90.81 104 ASP A O 1
ATOM 813 N N . LYS A 1 105 ? 6.881 -0.170 1.184 1.00 84.50 105 LYS A N 1
ATOM 814 C CA . LYS A 1 105 ? 8.138 0.021 0.440 1.00 84.50 105 LYS A CA 1
ATOM 815 C C . LYS A 1 105 ? 8.311 1.350 -0.308 1.00 84.50 105 LYS A C 1
ATOM 817 O O . LYS A 1 105 ? 9.375 1.947 -0.164 1.00 84.50 105 LYS A O 1
ATOM 822 N N . LYS A 1 106 ? 7.339 1.812 -1.104 1.00 89.75 106 LYS A N 1
ATOM 823 C CA . LYS A 1 106 ? 7.462 3.044 -1.915 1.00 89.75 106 LYS A CA 1
ATOM 824 C C . LYS A 1 106 ? 6.563 4.163 -1.379 1.00 89.75 106 LYS A C 1
ATOM 826 O O . LYS A 1 106 ? 5.345 3.997 -1.450 1.00 89.75 106 LYS A O 1
ATOM 831 N N . PRO A 1 107 ? 7.131 5.284 -0.889 1.00 93.38 107 PRO A N 1
ATOM 832 C CA . PRO A 1 107 ? 6.373 6.351 -0.230 1.00 93.38 107 PRO A CA 1
ATOM 833 C C . PRO A 1 107 ? 5.240 6.962 -1.054 1.00 93.38 107 PRO A C 1
ATOM 835 O O . PRO A 1 107 ? 4.258 7.406 -0.480 1.00 93.38 107 PRO A O 1
ATOM 838 N N . ASP A 1 108 ? 5.338 6.989 -2.374 1.00 94.31 108 ASP A N 1
ATOM 839 C CA . ASP A 1 108 ? 4.324 7.568 -3.260 1.00 94.31 108 ASP A CA 1
ATOM 840 C C . ASP A 1 108 ? 3.690 6.530 -4.202 1.00 94.31 108 ASP A C 1
ATOM 842 O O . ASP A 1 108 ? 2.961 6.873 -5.133 1.00 94.31 108 ASP A O 1
ATOM 846 N N . GLY A 1 109 ? 3.922 5.241 -3.939 1.00 91.69 109 GLY A N 1
ATOM 847 C CA . GLY A 1 109 ? 3.452 4.150 -4.785 1.00 91.69 109 GLY A CA 1
ATOM 848 C C . GLY A 1 109 ? 4.248 3.990 -6.081 1.00 91.69 109 GLY A C 1
ATOM 849 O O . GLY A 1 109 ? 5.405 4.394 -6.190 1.00 91.69 109 GLY A O 1
ATOM 850 N N . LEU A 1 110 ? 3.668 3.305 -7.069 1.00 88.44 110 LEU A N 1
ATOM 851 C CA . LEU A 1 110 ? 4.290 3.181 -8.382 1.00 88.44 110 LEU A CA 1
ATOM 852 C C . LEU A 1 110 ? 3.897 4.401 -9.219 1.00 88.44 110 LEU A C 1
ATOM 854 O O . LEU A 1 110 ? 2.713 4.688 -9.359 1.00 88.44 110 LEU A O 1
ATOM 858 N N . LYS A 1 111 ? 4.888 5.112 -9.774 1.00 90.88 111 LYS A N 1
ATOM 859 C CA . LYS A 1 111 ? 4.661 6.306 -10.614 1.00 90.88 111 LYS A CA 1
ATOM 860 C C . LYS A 1 111 ? 3.832 7.405 -9.910 1.00 90.88 111 LYS A C 1
ATOM 862 O O . LYS A 1 111 ? 3.092 8.121 -10.565 1.00 90.88 111 LYS A O 1
ATOM 867 N N . GLY A 1 112 ? 3.953 7.540 -8.586 1.00 94.00 112 GLY A N 1
ATOM 868 C CA . GLY A 1 112 ? 3.284 8.605 -7.830 1.00 94.00 112 GLY A CA 1
ATOM 869 C C . GLY A 1 112 ? 1.777 8.412 -7.619 1.00 94.00 112 GLY A C 1
ATOM 870 O O . GLY A 1 112 ? 1.110 9.319 -7.131 1.00 94.00 112 GLY A O 1
ATOM 871 N N . GLU A 1 113 ? 1.218 7.242 -7.941 1.00 95.81 113 GLU A N 1
ATOM 872 C CA . GLU A 1 113 ? -0.229 6.985 -7.860 1.00 95.81 113 GLU A CA 1
ATOM 873 C C . GLU A 1 113 ? -0.852 7.230 -6.475 1.00 95.81 113 GLU A C 1
ATOM 875 O O . GLU A 1 113 ? -2.061 7.449 -6.370 1.00 95.81 113 GLU A O 1
ATOM 880 N N . LEU A 1 114 ? -0.045 7.206 -5.410 1.00 97.00 114 LEU A N 1
ATOM 881 C CA . LEU A 1 114 ? -0.508 7.405 -4.041 1.00 97.00 114 LEU A CA 1
ATOM 882 C C . LEU A 1 114 ? -0.513 8.880 -3.607 1.00 97.00 114 LEU A C 1
ATOM 884 O O . LEU A 1 114 ? -1.152 9.196 -2.605 1.00 97.00 114 LEU A O 1
ATOM 888 N N . GLN A 1 115 ? 0.157 9.782 -4.333 1.00 97.06 115 GLN A N 1
ATOM 889 C CA . GLN A 1 115 ? 0.374 11.174 -3.902 1.00 97.06 115 GLN A CA 1
ATOM 890 C C . GLN A 1 115 ? -0.938 11.886 -3.560 1.00 97.06 115 GLN A C 1
ATOM 892 O O . GLN A 1 115 ? -1.127 12.302 -2.420 1.00 97.06 115 GLN A O 1
ATOM 897 N N . ALA A 1 116 ? -1.904 11.881 -4.483 1.00 97.69 116 ALA A N 1
ATOM 898 C CA . ALA A 1 116 ? -3.207 12.512 -4.265 1.00 97.69 116 ALA A CA 1
ATOM 899 C C . ALA A 1 116 ? -3.965 11.937 -3.052 1.00 97.69 116 ALA A C 1
ATOM 901 O O . ALA A 1 116 ? -4.716 12.646 -2.387 1.00 97.69 116 ALA A O 1
ATOM 902 N N . THR A 1 117 ? -3.765 10.652 -2.738 1.00 98.31 117 THR A N 1
ATOM 903 C CA . THR A 1 117 ? -4.368 10.035 -1.547 1.00 98.31 117 THR A CA 1
ATOM 904 C C . THR A 1 117 ? -3.703 10.537 -0.266 1.00 98.31 117 THR A C 1
ATOM 906 O O . THR A 1 117 ? -4.393 10.808 0.715 1.00 98.31 117 THR A O 1
ATOM 909 N N . LEU A 1 118 ? -2.374 10.668 -0.255 1.00 98.31 118 LEU A N 1
ATOM 910 C CA . LEU A 1 118 ? -1.637 11.185 0.900 1.00 98.31 118 LEU A CA 1
ATOM 911 C C . LEU A 1 118 ? -1.971 12.654 1.165 1.00 98.31 118 LEU A C 1
ATOM 913 O O . LEU A 1 118 ? -2.202 13.006 2.323 1.00 98.31 118 LEU A O 1
ATOM 917 N N . ASP A 1 119 ? -2.055 13.466 0.111 1.00 98.06 119 ASP A N 1
ATOM 918 C CA . ASP A 1 119 ? -2.448 14.876 0.183 1.00 98.06 119 ASP A CA 1
ATOM 919 C C . ASP A 1 119 ? -3.849 15.032 0.781 1.00 98.06 119 ASP A C 1
ATOM 921 O O . ASP A 1 119 ? -4.057 15.802 1.724 1.00 98.06 119 ASP A O 1
ATOM 925 N N . ASP A 1 120 ? -4.812 14.255 0.282 1.00 98.19 120 ASP A N 1
ATOM 926 C CA . ASP A 1 120 ? -6.186 14.285 0.772 1.00 98.19 120 ASP A CA 1
ATOM 927 C C . ASP A 1 120 ? -6.284 13.837 2.232 1.00 98.19 120 ASP A C 1
ATOM 929 O O . ASP A 1 120 ? -6.974 14.474 3.031 1.00 98.19 120 ASP A O 1
ATOM 933 N N . LEU A 1 121 ? -5.586 12.763 2.612 1.00 98.06 121 LEU A N 1
ATOM 934 C CA . LEU A 1 121 ? -5.556 12.318 4.003 1.00 98.06 121 LEU A CA 1
ATOM 935 C C . LEU A 1 121 ? -4.918 13.378 4.901 1.00 98.06 121 LEU A C 1
ATOM 937 O O . LEU A 1 121 ? -5.469 13.689 5.950 1.00 98.06 121 LEU A O 1
ATOM 941 N N . GLN A 1 122 ? -3.814 13.995 4.480 1.00 96.75 122 GLN A N 1
ATOM 942 C CA . GLN A 1 122 ? -3.172 15.066 5.239 1.00 96.75 122 GLN A CA 1
ATOM 943 C C . GLN A 1 122 ? -4.094 16.270 5.441 1.00 96.75 122 GLN A C 1
ATOM 945 O O . GLN A 1 122 ? -4.150 16.836 6.533 1.00 96.75 122 GLN A O 1
ATOM 950 N N . ARG A 1 123 ? -4.802 16.671 4.382 1.00 97.38 123 ARG A N 1
ATOM 951 C CA . ARG A 1 123 ? -5.618 17.885 4.361 1.00 97.38 123 ARG A CA 1
ATOM 952 C C . ARG A 1 123 ? -6.970 17.702 5.038 1.00 97.38 123 ARG A C 1
ATOM 954 O O . ARG A 1 123 ? -7.401 18.576 5.784 1.00 97.38 123 ARG A O 1
ATOM 961 N N . TYR A 1 124 ? -7.651 16.598 4.752 1.00 97.25 124 TYR A N 1
ATOM 962 C CA . TYR A 1 124 ? -9.044 16.385 5.142 1.00 97.25 124 TYR A CA 1
ATOM 963 C C . TYR A 1 124 ? -9.202 15.393 6.296 1.00 97.25 124 TYR A C 1
ATOM 965 O O . TYR A 1 124 ? -10.251 15.381 6.941 1.00 97.25 124 TYR A O 1
ATOM 973 N N . ARG A 1 125 ? -8.187 14.563 6.578 1.00 96.19 125 ARG A N 1
ATOM 974 C CA . ARG A 1 125 ? -8.199 13.577 7.673 1.00 96.19 125 ARG A CA 1
ATOM 975 C C . ARG A 1 125 ? -6.859 13.507 8.428 1.00 96.19 125 ARG A C 1
ATOM 977 O O . ARG A 1 125 ? -6.286 12.423 8.542 1.00 96.19 125 ARG A O 1
ATOM 984 N N . PRO A 1 126 ? -6.358 14.619 8.995 1.00 95.81 126 PRO A N 1
ATOM 985 C CA . PRO A 1 126 ? -5.048 14.664 9.657 1.00 95.81 126 PRO A CA 1
ATOM 986 C C . PRO A 1 126 ? -4.905 13.707 10.857 1.00 95.81 126 PRO A C 1
ATOM 988 O O . PRO A 1 126 ? -3.795 13.459 11.322 1.00 95.81 126 PRO A O 1
ATOM 991 N N . GLN A 1 127 ? -6.013 13.168 11.374 1.00 96.81 127 GLN A N 1
ATOM 992 C CA . GLN A 1 127 ? -6.033 12.133 12.407 1.00 96.81 127 GLN A CA 1
ATOM 993 C C . GLN A 1 127 ? -5.652 10.734 11.896 1.00 96.81 127 GLN A C 1
ATOM 995 O O . GLN A 1 127 ? -5.268 9.888 12.703 1.00 96.81 127 GLN A O 1
ATOM 1000 N N . THR A 1 128 ? -5.761 10.472 10.587 1.00 98.25 128 THR A N 1
ATOM 1001 C CA . THR A 1 128 ? -5.336 9.203 9.990 1.00 98.25 128 THR A CA 1
ATOM 1002 C C . THR A 1 128 ? -3.821 9.094 10.093 1.00 98.25 128 THR A C 1
ATOM 10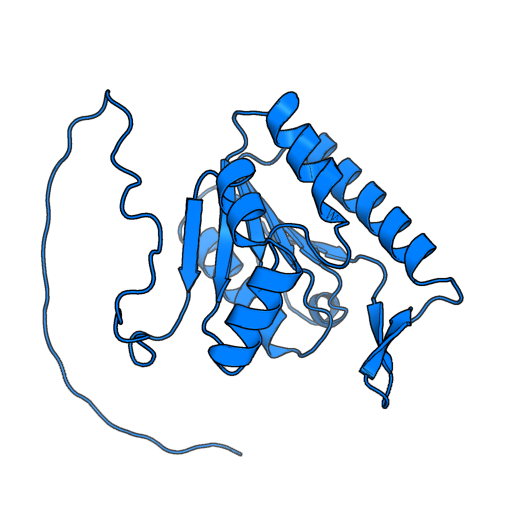04 O O . THR A 1 128 ? -3.079 9.859 9.476 1.00 98.25 128 THR A O 1
ATOM 1007 N N . ARG A 1 129 ? -3.345 8.107 10.852 1.00 98.19 129 ARG A N 1
ATOM 1008 C CA . ARG A 1 129 ? -1.911 7.903 11.054 1.00 98.19 129 ARG A CA 1
ATOM 1009 C C . ARG A 1 129 ? -1.290 7.254 9.825 1.00 98.19 129 ARG A C 1
ATOM 1011 O O . ARG A 1 129 ? -1.702 6.170 9.428 1.00 98.19 129 ARG A O 1
ATOM 1018 N N . ARG A 1 130 ? -0.283 7.883 9.230 1.00 98.19 130 ARG A N 1
ATOM 1019 C CA . ARG A 1 130 ? 0.386 7.403 8.015 1.00 98.19 130 ARG A CA 1
ATOM 1020 C C . ARG A 1 130 ? 1.729 6.802 8.384 1.00 98.19 130 ARG A C 1
ATOM 1022 O O . ARG A 1 130 ? 2.574 7.455 8.996 1.00 98.19 130 ARG A O 1
ATOM 1029 N N . VAL A 1 131 ? 1.916 5.536 8.040 1.00 97.44 131 VAL A N 1
ATOM 1030 C CA . VAL A 1 131 ? 3.102 4.754 8.384 1.00 97.44 131 VAL A CA 1
ATOM 1031 C C . VAL A 1 131 ? 3.712 4.186 7.113 1.00 97.44 131 VAL A C 1
ATOM 1033 O O . VAL A 1 131 ? 3.047 3.478 6.360 1.00 97.44 131 VAL A O 1
ATOM 1036 N N . LEU A 1 132 ? 4.989 4.476 6.887 1.00 95.75 132 LEU A N 1
ATOM 1037 C CA . LEU A 1 132 ? 5.767 3.867 5.817 1.00 9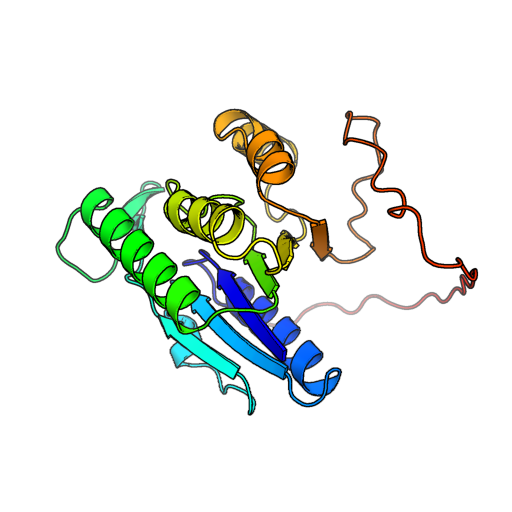5.75 132 LEU A CA 1
ATOM 1038 C C . LEU A 1 132 ? 6.434 2.607 6.358 1.00 95.75 132 LEU A C 1
ATOM 1040 O O . LEU A 1 132 ? 7.243 2.677 7.281 1.00 95.75 132 LEU A O 1
ATOM 1044 N N . LEU A 1 133 ? 6.117 1.458 5.779 1.00 92.06 133 LEU A N 1
ATOM 1045 C CA . LEU A 1 133 ? 6.753 0.191 6.093 1.00 92.06 133 LEU A CA 1
ATOM 1046 C C . LEU A 1 133 ? 7.869 -0.094 5.091 1.00 92.06 133 LEU A C 1
ATOM 1048 O O . LEU A 1 133 ? 7.625 -0.417 3.929 1.00 92.06 133 LEU A O 1
ATOM 1052 N N . LEU A 1 134 ? 9.104 -0.021 5.566 1.00 87.62 134 LEU A N 1
ATOM 1053 C CA . LEU A 1 134 ? 10.283 -0.476 4.850 1.00 87.62 134 LEU A CA 1
ATOM 1054 C C . LEU A 1 134 ? 10.557 -1.926 5.222 1.00 87.62 134 LEU A C 1
ATOM 1056 O O . LEU A 1 134 ? 10.565 -2.305 6.392 1.00 87.62 134 LEU A O 1
ATOM 1060 N N . ARG A 1 135 ? 10.778 -2.753 4.210 1.00 80.62 135 ARG A N 1
ATOM 1061 C CA . ARG A 1 135 ? 11.181 -4.145 4.393 1.00 80.62 135 ARG A CA 1
ATOM 1062 C C . ARG A 1 135 ? 12.682 -4.261 4.201 1.00 80.62 135 ARG A C 1
ATOM 1064 O O . ARG A 1 135 ? 13.296 -3.378 3.603 1.00 80.62 135 ARG A O 1
ATOM 1071 N N . ASP A 1 136 ? 13.235 -5.349 4.719 1.00 69.06 136 ASP A N 1
ATOM 1072 C CA . ASP A 1 136 ? 14.639 -5.695 4.547 1.00 69.06 136 ASP A CA 1
ATOM 1073 C C . ASP A 1 136 ? 15.077 -5.573 3.079 1.00 69.06 136 ASP A C 1
ATOM 1075 O O . ASP A 1 136 ? 14.297 -5.859 2.161 1.00 69.06 136 ASP A O 1
ATOM 1079 N N . ILE A 1 137 ? 16.301 -5.092 2.864 1.00 61.38 137 ILE A N 1
ATOM 108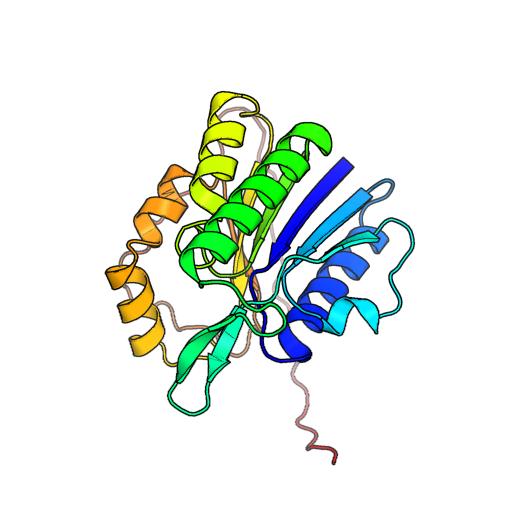0 C CA . ILE A 1 137 ? 16.771 -4.697 1.536 1.00 61.38 137 ILE A CA 1
ATOM 1081 C C . ILE A 1 137 ? 17.014 -5.971 0.718 1.00 61.38 137 ILE A C 1
ATOM 1083 O O . ILE A 1 137 ? 17.980 -6.692 0.946 1.00 61.38 137 ILE A O 1
ATOM 1087 N N . LEU A 1 138 ? 16.110 -6.266 -0.220 1.00 58.94 138 LEU A N 1
ATOM 1088 C CA . LEU A 1 138 ? 16.277 -7.377 -1.168 1.00 58.94 138 LEU A CA 1
ATOM 1089 C C . LEU A 1 138 ? 17.276 -7.036 -2.288 1.00 58.94 138 LEU A C 1
ATOM 1091 O O . LEU A 1 138 ? 17.840 -7.942 -2.894 1.00 58.94 138 LEU A O 1
ATOM 1095 N N . ASP A 1 139 ? 17.484 -5.743 -2.540 1.00 65.50 139 ASP A N 1
ATOM 1096 C CA . ASP A 1 139 ? 18.406 -5.205 -3.539 1.00 65.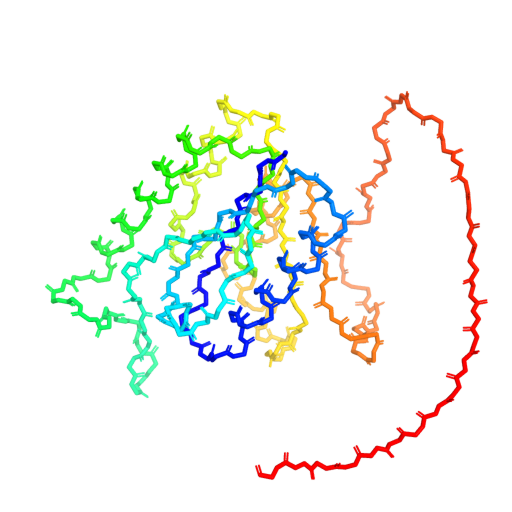50 139 ASP A CA 1
ATOM 1097 C C . ASP A 1 139 ? 19.760 -4.831 -2.903 1.00 65.50 139 ASP A C 1
ATOM 1099 O O . ASP A 1 139 ? 19.924 -4.849 -1.680 1.00 65.50 139 ASP A O 1
ATOM 1103 N N . SER A 1 140 ? 20.761 -4.460 -3.707 1.00 77.75 140 SER A N 1
ATOM 1104 C CA . SER A 1 140 ? 21.996 -3.928 -3.123 1.00 77.75 140 SER A CA 1
ATOM 1105 C C . SER A 1 140 ? 21.730 -2.584 -2.417 1.00 77.75 140 SER A C 1
ATOM 1107 O O . SER A 1 140 ? 20.860 -1.808 -2.847 1.00 77.75 140 SER A O 1
ATOM 1109 N N . PRO A 1 141 ? 22.468 -2.266 -1.337 1.00 79.75 141 PRO A N 1
ATOM 1110 C CA . PRO A 1 141 ? 22.386 -0.960 -0.690 1.00 79.75 141 PRO A CA 1
ATOM 1111 C C . PRO A 1 141 ? 22.569 0.201 -1.672 1.00 79.75 141 PRO A C 1
ATOM 1113 O O . PRO A 1 141 ? 21.854 1.196 -1.591 1.00 79.75 141 PRO A O 1
ATOM 1116 N N . GLU A 1 142 ? 23.489 0.062 -2.626 1.00 83.25 142 GLU A N 1
ATOM 1117 C CA . GLU A 1 142 ? 23.812 1.084 -3.620 1.00 83.25 142 GLU A CA 1
ATOM 1118 C C . GLU A 1 142 ? 22.634 1.334 -4.569 1.00 83.25 142 GLU A C 1
ATOM 1120 O O . GLU A 1 142 ? 22.259 2.487 -4.786 1.00 83.25 142 GLU A O 1
ATOM 1125 N N . ALA A 1 143 ? 22.002 0.269 -5.077 1.00 81.38 143 ALA A N 1
ATOM 1126 C CA . ALA A 1 143 ? 20.833 0.378 -5.949 1.00 81.38 143 ALA A CA 1
ATOM 1127 C C . ALA A 1 143 ? 19.644 1.016 -5.216 1.00 81.38 143 ALA A C 1
ATOM 1129 O O . ALA A 1 143 ? 18.955 1.880 -5.761 1.00 81.38 143 ALA A O 1
ATOM 1130 N N . THR A 1 144 ? 19.449 0.648 -3.947 1.00 81.31 144 THR A N 1
ATOM 1131 C CA . THR A 1 144 ? 18.390 1.213 -3.102 1.00 81.31 144 THR A CA 1
ATOM 1132 C C . THR A 1 144 ? 18.610 2.704 -2.863 1.00 81.31 144 THR A C 1
ATOM 1134 O O . THR A 1 144 ? 17.686 3.496 -3.036 1.00 81.31 144 THR A O 1
ATOM 1137 N N . VAL A 1 145 ? 19.831 3.113 -2.504 1.00 85.50 145 VAL A N 1
ATOM 1138 C CA . VAL A 1 145 ? 20.163 4.530 -2.289 1.00 85.50 145 VAL A CA 1
ATOM 1139 C C . VAL A 1 145 ? 19.968 5.334 -3.572 1.00 85.50 145 VAL A C 1
ATOM 1141 O O . VAL A 1 145 ? 19.328 6.384 -3.527 1.00 85.50 145 VAL A O 1
ATOM 1144 N N . ALA A 1 146 ? 20.452 4.832 -4.711 1.00 87.19 146 ALA A N 1
ATOM 1145 C CA . ALA A 1 146 ? 20.288 5.498 -5.999 1.00 87.19 146 ALA A CA 1
ATOM 1146 C C . ALA A 1 146 ? 18.805 5.686 -6.355 1.00 87.19 146 ALA A C 1
ATOM 1148 O O . ALA A 1 146 ? 18.397 6.778 -6.747 1.00 87.19 146 ALA A O 1
ATOM 1149 N N . GLN A 1 147 ? 17.976 4.658 -6.147 1.00 85.75 147 GLN A N 1
ATOM 1150 C CA . GLN A 1 147 ? 16.534 4.744 -6.372 1.00 85.75 147 GLN A CA 1
ATOM 1151 C C . GLN A 1 147 ? 15.868 5.783 -5.459 1.00 85.75 147 GLN A C 1
ATOM 1153 O O . GLN A 1 147 ? 15.066 6.594 -5.921 1.00 85.75 147 GLN A O 1
ATOM 1158 N N . TRP A 1 148 ? 16.197 5.772 -4.167 1.00 90.50 148 TRP A N 1
ATOM 1159 C CA . TRP A 1 148 ? 15.634 6.710 -3.195 1.00 90.50 148 TRP A CA 1
ATOM 1160 C C . TRP A 1 148 ? 16.007 8.159 -3.496 1.00 90.50 148 TRP A C 1
ATOM 1162 O O . TRP A 1 148 ? 15.166 9.044 -3.346 1.00 90.50 148 TRP A O 1
ATOM 1172 N N . GLN A 1 149 ? 17.241 8.395 -3.942 1.00 90.88 149 GLN A N 1
ATOM 1173 C CA . GLN A 1 149 ? 17.696 9.711 -4.380 1.00 90.88 149 GLN A CA 1
ATOM 1174 C C . GLN A 1 149 ? 16.987 10.143 -5.663 1.00 90.88 149 GLN A C 1
ATOM 1176 O O . GLN A 1 149 ? 16.460 11.250 -5.717 1.00 90.88 149 GLN A O 1
ATOM 1181 N N . HIS A 1 150 ? 16.918 9.262 -6.663 1.00 91.25 150 HIS A N 1
ATOM 1182 C CA . HIS A 1 150 ? 16.289 9.557 -7.949 1.00 91.25 150 HIS A CA 1
ATOM 1183 C C . HIS A 1 150 ? 14.813 9.954 -7.806 1.00 91.25 150 HIS A C 1
ATOM 1185 O O . HIS A 1 150 ? 14.358 10.881 -8.470 1.00 91.25 150 HIS A O 1
ATOM 1191 N N . HIS A 1 151 ? 14.077 9.294 -6.908 1.00 89.81 151 HIS A N 1
ATOM 1192 C CA . HIS A 1 151 ? 12.660 9.577 -6.668 1.00 89.81 151 HIS A CA 1
ATOM 1193 C C . HIS A 1 151 ? 12.390 10.502 -5.473 1.00 89.81 151 HIS A C 1
ATOM 1195 O O . HIS A 1 151 ? 11.235 10.710 -5.110 1.00 89.81 151 HIS A O 1
ATOM 1201 N N . ASN A 1 152 ? 13.433 11.044 -4.838 1.00 92.62 152 ASN A N 1
ATOM 1202 C CA . ASN A 1 152 ? 13.322 11.909 -3.662 1.00 92.62 152 ASN A CA 1
ATOM 1203 C C . ASN A 1 152 ? 12.465 11.313 -2.516 1.00 92.62 152 ASN A C 1
ATOM 1205 O O . ASN A 1 152 ? 11.743 12.013 -1.802 1.00 92.62 152 ASN A O 1
ATOM 1209 N N . TYR A 1 153 ? 12.547 9.995 -2.325 1.00 93.12 153 TYR A N 1
ATOM 1210 C CA . TYR A 1 153 ? 11.713 9.253 -1.374 1.00 93.12 153 TYR A CA 1
ATOM 1211 C C . TYR A 1 153 ? 11.918 9.671 0.079 1.00 93.12 153 TYR A C 1
ATOM 1213 O O . TYR A 1 153 ? 10.977 9.602 0.867 1.00 93.12 153 TYR A O 1
ATOM 1221 N N . SER A 1 154 ? 13.108 10.157 0.433 1.00 92.44 154 SER A N 1
ATOM 1222 C CA . SER A 1 154 ? 13.376 10.694 1.768 1.00 92.44 154 SER A CA 1
ATOM 1223 C C . SER A 1 154 ? 12.513 11.919 2.075 1.00 92.44 154 SER A C 1
ATOM 1225 O O . SER A 1 154 ? 11.866 11.953 3.117 1.00 92.44 154 SER A O 1
ATOM 1227 N N . ALA A 1 155 ? 12.423 12.878 1.149 1.00 94.50 155 ALA A N 1
ATOM 1228 C CA . ALA A 1 155 ? 11.608 14.074 1.349 1.00 94.50 155 ALA A CA 1
ATOM 1229 C C . ALA A 1 155 ? 10.109 13.745 1.392 1.00 94.50 155 ALA A C 1
ATOM 1231 O O . ALA A 1 155 ? 9.369 14.313 2.195 1.00 94.50 155 ALA A O 1
ATOM 1232 N N . ILE A 1 156 ? 9.651 12.798 0.564 1.00 95.44 156 ILE A N 1
ATOM 1233 C CA . ILE A 1 156 ? 8.254 12.335 0.587 1.00 95.44 156 ILE A CA 1
ATOM 1234 C C . ILE A 1 156 ? 7.938 11.658 1.925 1.00 95.44 156 ILE A C 1
ATOM 1236 O O . ILE A 1 156 ? 6.912 11.953 2.536 1.00 95.44 156 ILE A O 1
ATOM 1240 N N . ALA A 1 157 ? 8.835 10.791 2.408 1.00 94.94 157 ALA A N 1
ATOM 1241 C CA . ALA A 1 157 ? 8.690 10.138 3.703 1.00 94.94 157 ALA A CA 1
ATOM 1242 C C . ALA A 1 157 ? 8.579 11.167 4.842 1.00 94.94 157 ALA A C 1
ATOM 1244 O O . ALA A 1 157 ? 7.674 11.073 5.664 1.00 94.94 157 ALA A O 1
ATOM 1245 N N . GLU A 1 158 ? 9.451 12.176 4.860 1.00 95.19 158 GLU A N 1
ATOM 1246 C CA . GLU A 1 158 ? 9.458 13.223 5.890 1.00 95.19 158 GLU A CA 1
ATOM 1247 C C . GLU A 1 158 ? 8.214 14.121 5.864 1.00 95.19 158 GLU A C 1
ATOM 1249 O O . GLU A 1 158 ? 7.758 14.570 6.914 1.00 95.19 158 GLU A O 1
ATOM 1254 N N . SER A 1 159 ? 7.658 14.386 4.681 1.00 95.81 159 SER A N 1
ATOM 1255 C CA . SER A 1 159 ? 6.524 15.302 4.518 1.00 95.81 159 SER A CA 1
ATOM 1256 C C . SER A 1 159 ? 5.160 14.647 4.737 1.00 95.81 159 SER A C 1
ATOM 1258 O O . SER A 1 159 ? 4.260 15.306 5.255 1.00 95.81 159 SER A O 1
ATOM 1260 N N . HIS A 1 160 ? 4.999 13.371 4.370 1.00 96.56 160 HIS A N 1
ATOM 1261 C CA . HIS A 1 160 ? 3.682 12.719 4.330 1.00 96.56 160 HIS A CA 1
ATOM 1262 C C . HIS A 1 160 ? 3.468 11.646 5.401 1.00 96.56 160 HIS A C 1
ATOM 1264 O O . HIS A 1 160 ? 2.325 11.240 5.624 1.00 96.56 160 HIS A O 1
ATOM 1270 N N . TYR A 1 161 ? 4.529 11.165 6.056 1.00 97.75 161 TYR A N 1
ATOM 1271 C CA . TYR A 1 161 ? 4.436 10.043 6.990 1.00 97.75 161 TYR A CA 1
ATOM 1272 C C . TYR A 1 161 ? 4.742 10.453 8.424 1.00 97.75 161 TYR A C 1
ATOM 1274 O O . TYR A 1 161 ? 5.746 11.091 8.721 1.00 97.75 161 TYR A O 1
ATOM 1282 N N . ASP A 1 162 ? 3.892 10.000 9.343 1.00 97.25 162 ASP A N 1
ATOM 1283 C CA . ASP A 1 162 ? 4.064 10.237 10.774 1.00 97.25 162 ASP A CA 1
ATOM 1284 C C . ASP A 1 162 ? 5.137 9.313 11.369 1.00 97.25 162 ASP A C 1
ATOM 1286 O O . ASP A 1 162 ? 5.733 9.618 12.404 1.00 97.25 162 ASP A O 1
ATOM 1290 N N . GLN A 1 163 ? 5.353 8.147 10.748 1.00 96.06 163 GLN A N 1
ATOM 1291 C CA . GLN A 1 163 ? 6.346 7.159 11.158 1.00 96.06 163 GLN A CA 1
ATOM 1292 C C . GLN A 1 163 ? 6.892 6.360 9.978 1.00 96.06 163 GLN A C 1
ATOM 1294 O O . GLN A 1 163 ? 6.185 6.080 9.011 1.00 96.06 163 GLN A O 1
ATOM 1299 N N . VAL A 1 164 ? 8.121 5.875 10.153 1.00 93.62 164 VAL A N 1
ATOM 1300 C CA . VAL A 1 164 ? 8.741 4.863 9.297 1.00 93.62 164 VAL A CA 1
ATOM 1301 C C . VAL A 1 164 ? 9.057 3.634 10.145 1.00 93.62 164 VAL A C 1
ATOM 1303 O O . VAL A 1 164 ? 9.751 3.734 11.157 1.00 93.62 164 VAL A O 1
ATOM 1306 N N . TRP A 1 165 ? 8.538 2.477 9.750 1.00 92.19 165 TRP A N 1
ATOM 1307 C CA . TRP A 1 165 ? 8.803 1.184 10.378 1.00 92.19 165 TRP A CA 1
ATOM 1308 C C . TRP A 1 165 ? 9.708 0.352 9.481 1.00 92.19 165 TRP A C 1
ATOM 1310 O O . TRP A 1 165 ? 9.552 0.364 8.266 1.00 92.19 165 TRP A O 1
ATOM 1320 N N . ILE A 1 166 ? 10.646 -0.378 10.080 1.00 86.44 166 ILE A N 1
ATOM 1321 C CA . ILE A 1 166 ? 11.571 -1.254 9.357 1.00 86.44 166 ILE A CA 1
ATOM 1322 C C . ILE A 1 166 ? 11.328 -2.686 9.829 1.00 86.44 166 ILE A C 1
ATOM 1324 O O . ILE A 1 166 ? 11.455 -2.968 11.020 1.00 86.44 166 ILE A O 1
ATOM 1328 N N . VAL A 1 167 ? 10.980 -3.581 8.905 1.00 79.19 167 VAL A N 1
ATOM 1329 C CA . VAL A 1 167 ? 10.759 -5.008 9.174 1.00 79.19 167 VAL A CA 1
ATOM 1330 C C . VAL A 1 167 ? 11.807 -5.835 8.440 1.00 79.19 167 VAL A C 1
ATOM 1332 O O . VAL A 1 167 ? 11.836 -5.877 7.211 1.00 79.19 167 VAL A O 1
ATOM 1335 N N . GLY A 1 168 ? 12.646 -6.524 9.208 1.00 71.38 168 GLY A N 1
ATOM 1336 C CA . GLY A 1 168 ? 13.709 -7.391 8.707 1.00 71.38 168 GLY A CA 1
ATOM 1337 C C . GLY A 1 168 ? 14.206 -8.355 9.780 1.00 71.38 168 GLY A C 1
ATOM 1338 O O . GLY A 1 168 ? 13.827 -8.247 10.949 1.00 71.38 168 GLY A O 1
ATOM 1339 N N . SER A 1 169 ? 15.035 -9.318 9.375 1.00 55.25 169 SER A N 1
ATOM 1340 C CA . SER A 1 169 ? 15.659 -10.241 10.324 1.00 55.25 169 SER A CA 1
ATOM 1341 C C . SER A 1 169 ? 16.782 -9.513 11.072 1.00 55.25 169 SER A C 1
ATOM 1343 O O . SER A 1 169 ? 17.583 -8.832 10.431 1.00 55.25 169 SER A O 1
ATOM 1345 N N . PRO A 1 170 ? 16.933 -9.681 12.400 1.00 51.56 170 PRO A N 1
ATOM 1346 C CA . PRO A 1 170 ? 18.011 -9.040 13.161 1.00 51.56 170 PRO A CA 1
ATOM 1347 C C . PRO A 1 170 ? 19.429 -9.412 12.680 1.00 51.56 170 PRO A C 1
ATOM 1349 O O . PRO A 1 170 ? 20.395 -8.743 13.046 1.00 51.56 170 PRO A O 1
ATOM 1352 N N . THR A 1 171 ? 19.571 -10.451 11.849 1.00 42.56 171 THR A N 1
ATOM 1353 C CA . THR A 1 171 ? 20.838 -10.854 11.221 1.00 42.56 171 THR A CA 1
ATOM 1354 C C . THR A 1 171 ? 21.297 -9.932 10.088 1.00 42.56 171 THR A C 1
ATOM 1356 O O . THR A 1 171 ? 22.503 -9.819 9.882 1.00 42.56 171 THR A O 1
ATOM 1359 N N . PHE A 1 172 ? 20.393 -9.220 9.405 1.00 39.22 172 PHE A N 1
ATOM 1360 C CA . PHE A 1 172 ? 20.749 -8.169 8.443 1.00 39.22 172 PHE A CA 1
ATOM 1361 C C . PHE A 1 172 ? 20.615 -6.799 9.114 1.00 39.22 172 PHE A C 1
ATOM 1363 O O . PHE A 1 172 ? 19.790 -5.947 8.802 1.00 39.22 172 PHE A O 1
ATOM 1370 N N . SER A 1 173 ? 21.459 -6.587 10.117 1.00 35.16 173 SER A N 1
ATOM 1371 C CA . SER A 1 173 ? 21.731 -5.249 10.616 1.00 35.16 173 SER A CA 1
ATOM 1372 C C . SER A 1 173 ? 22.634 -4.573 9.596 1.00 35.16 173 SER A C 1
ATOM 1374 O O . SER A 1 173 ? 23.832 -4.863 9.526 1.00 35.16 173 SER A O 1
ATOM 1376 N N . MET A 1 174 ? 22.079 -3.653 8.803 1.00 32.62 174 MET A N 1
ATOM 1377 C CA . MET A 1 174 ? 22.883 -2.611 8.178 1.00 32.62 174 MET A CA 1
ATOM 1378 C C . MET A 1 174 ? 23.619 -1.918 9.329 1.00 32.62 174 MET A C 1
ATOM 1380 O O . MET A 1 174 ? 23.053 -1.105 10.064 1.00 32.62 174 MET A O 1
ATOM 1384 N N . ARG A 1 175 ? 24.873 -2.328 9.563 1.00 31.08 175 ARG A N 1
ATOM 1385 C CA . ARG A 1 175 ? 25.767 -1.736 10.555 1.00 31.08 175 ARG A CA 1
ATOM 1386 C C . ARG A 1 175 ? 25.677 -0.240 10.321 1.00 31.08 175 ARG A C 1
ATOM 1388 O O . ARG A 1 175 ? 26.087 0.193 9.250 1.00 31.08 175 ARG A O 1
ATOM 1395 N N . ARG A 1 176 ? 25.093 0.502 11.275 1.00 35.09 176 ARG A N 1
ATOM 1396 C CA . ARG A 1 176 ? 24.858 1.958 11.252 1.00 35.09 176 ARG A CA 1
ATOM 1397 C C . ARG A 1 176 ? 26.151 2.717 10.918 1.00 35.09 176 ARG A C 1
ATOM 1399 O O . ARG A 1 176 ? 26.769 3.329 11.785 1.00 35.09 176 ARG A O 1
ATOM 1406 N N . ARG A 1 177 ? 26.601 2.685 9.668 1.00 31.38 177 ARG A N 1
ATOM 1407 C CA . ARG A 1 177 ? 27.688 3.502 9.151 1.00 31.38 177 ARG A CA 1
ATOM 1408 C C . ARG A 1 177 ? 27.042 4.801 8.730 1.00 31.38 177 ARG A C 1
ATOM 1410 O O . ARG A 1 177 ? 26.661 4.948 7.585 1.00 31.38 177 ARG A O 1
ATOM 1417 N N . ARG A 1 178 ? 26.872 5.679 9.721 1.00 30.66 178 ARG A N 1
ATOM 1418 C CA . ARG A 1 178 ? 27.017 7.140 9.634 1.00 30.66 178 ARG A CA 1
ATOM 1419 C C . ARG A 1 178 ? 26.702 7.776 8.262 1.00 30.66 178 ARG A C 1
ATOM 1421 O O . ARG A 1 178 ? 27.457 8.609 7.789 1.00 30.66 178 ARG A O 1
ATOM 1428 N N . THR A 1 179 ? 25.576 7.436 7.656 1.00 30.38 179 THR A N 1
ATOM 1429 C CA . THR A 1 179 ? 24.882 8.283 6.691 1.00 30.38 179 THR A CA 1
ATOM 1430 C C . THR A 1 179 ? 23.745 8.938 7.456 1.00 30.38 179 THR A C 1
ATOM 1432 O O . THR A 1 179 ? 23.117 8.324 8.322 1.00 30.38 179 THR A O 1
ATOM 1435 N N . SER A 1 180 ? 23.592 10.237 7.255 1.00 31.34 180 SER A N 1
ATOM 1436 C CA . SER A 1 180 ? 22.701 11.133 7.984 1.00 31.34 180 SER A CA 1
ATOM 1437 C C . SER A 1 180 ? 21.228 10.786 7.752 1.00 31.34 180 SER A C 1
ATOM 1439 O O . SER A 1 180 ? 20.521 11.481 7.039 1.00 31.34 180 SER A O 1
ATOM 1441 N N . PHE A 1 181 ? 20.759 9.708 8.374 1.00 31.34 181 PHE A N 1
ATOM 1442 C CA . PHE A 1 181 ? 19.354 9.533 8.715 1.00 31.34 181 PHE A CA 1
ATOM 1443 C C . PHE A 1 181 ? 19.004 10.558 9.804 1.00 31.34 181 PHE A C 1
ATOM 1445 O O . PHE A 1 181 ? 19.770 10.667 10.775 1.00 31.34 181 PHE A O 1
ATOM 1452 N N . PRO A 1 182 ? 17.884 11.294 9.701 1.00 30.58 182 PRO A N 1
ATOM 1453 C CA . PRO A 1 182 ? 17.492 12.240 10.731 1.00 30.58 182 PRO A CA 1
ATOM 1454 C C . PRO A 1 182 ? 17.289 11.509 12.061 1.00 30.58 182 PRO A C 1
ATOM 1456 O O . PRO A 1 182 ? 16.354 10.742 12.289 1.00 30.58 182 PRO A O 1
ATOM 1459 N N . ARG A 1 183 ? 18.234 11.741 12.972 1.00 31.30 183 ARG A N 1
ATOM 1460 C CA . ARG A 1 183 ? 18.146 11.346 14.372 1.00 31.30 183 ARG A CA 1
ATOM 1461 C C . ARG A 1 183 ? 17.210 12.328 15.070 1.00 31.30 183 ARG A C 1
ATOM 1463 O O . ARG A 1 183 ? 17.711 13.340 15.546 1.00 31.30 183 ARG A O 1
ATOM 1470 N N . ARG A 1 184 ? 15.906 12.029 15.142 1.00 31.33 184 ARG A N 1
ATOM 1471 C CA . ARG A 1 184 ? 14.966 12.391 16.237 1.00 31.33 184 ARG A CA 1
ATOM 1472 C C . ARG A 1 184 ? 13.508 12.334 15.756 1.00 31.33 184 ARG A C 1
ATOM 1474 O O . ARG A 1 184 ? 13.041 13.257 15.109 1.00 31.33 184 ARG A O 1
ATOM 1481 N N . CYS A 1 185 ? 12.759 11.345 16.235 1.00 30.55 185 CYS A N 1
ATOM 1482 C CA . CYS A 1 185 ? 11.363 11.554 16.625 1.00 30.55 185 CYS A CA 1
ATOM 1483 C C . CYS A 1 185 ? 11.319 11.345 18.142 1.00 30.55 185 CYS A C 1
ATOM 1485 O O . CYS A 1 185 ? 11.223 10.220 18.624 1.00 30.55 185 CYS A O 1
ATOM 1487 N N . GLY A 1 186 ? 11.538 12.428 18.893 1.00 29.86 186 GLY A N 1
ATOM 1488 C CA . GLY A 1 186 ? 11.263 12.456 20.331 1.00 29.86 186 GLY A CA 1
ATOM 1489 C C . GLY A 1 186 ? 9.752 12.552 20.586 1.00 29.86 186 GLY A C 1
ATOM 1490 O O . GLY A 1 186 ? 9.006 12.896 19.665 1.00 29.86 186 GLY A O 1
ATOM 1491 N N . PRO A 1 187 ? 9.282 12.247 21.806 1.00 28.48 187 PRO A N 1
ATOM 1492 C CA . PRO A 1 187 ? 7.861 12.295 22.128 1.00 28.48 187 PRO A CA 1
ATOM 1493 C C . PRO A 1 187 ? 7.340 13.737 22.042 1.00 28.48 187 PRO A C 1
ATOM 1495 O O . PRO A 1 187 ? 8.009 14.675 22.479 1.00 28.48 187 PRO A O 1
ATOM 1498 N N . ARG A 1 188 ? 6.135 13.916 21.481 1.00 30.53 188 ARG A N 1
ATOM 1499 C CA . ARG A 1 188 ? 5.372 15.169 21.612 1.00 30.53 188 ARG A CA 1
ATOM 1500 C C . ARG A 1 188 ? 5.103 15.424 23.110 1.00 30.53 188 ARG A C 1
ATOM 1502 O O . ARG A 1 188 ? 4.847 14.459 23.833 1.00 30.53 188 ARG A O 1
ATOM 1509 N N . PRO A 1 189 ? 5.175 16.676 23.593 1.00 26.34 189 PRO A N 1
ATOM 1510 C CA . PRO A 1 189 ? 5.016 16.980 25.013 1.00 26.34 189 PRO A CA 1
ATOM 1511 C C . PRO A 1 189 ? 3.597 16.621 25.481 1.00 26.34 189 PRO A C 1
ATOM 1513 O O . PRO A 1 189 ? 2.628 17.062 24.867 1.00 26.34 189 PRO A O 1
ATOM 1516 N N . GLY A 1 190 ? 3.477 15.817 26.549 1.00 31.69 190 GLY A N 1
ATOM 1517 C CA . GLY A 1 190 ? 2.193 15.588 27.229 1.00 31.69 190 GLY A CA 1
ATOM 1518 C C . GLY A 1 190 ? 1.921 14.217 27.865 1.00 31.69 190 GLY A C 1
ATOM 1519 O O . GLY A 1 190 ? 0.879 14.083 28.494 1.00 31.69 190 GLY A O 1
ATOM 1520 N N . LEU A 1 191 ? 2.793 13.205 27.757 1.00 28.55 191 LEU A N 1
ATOM 1521 C CA . LEU A 1 191 ? 2.553 11.879 28.364 1.00 28.55 191 LEU A CA 1
ATOM 1522 C C . LEU A 1 191 ? 3.783 11.372 29.144 1.00 28.55 191 LEU A C 1
ATOM 1524 O O . LEU A 1 191 ? 4.899 11.479 28.625 1.00 28.55 191 LEU A O 1
ATOM 1528 N N . PRO A 1 192 ? 3.621 10.829 30.370 1.00 26.48 192 PRO A N 1
ATOM 1529 C CA . PRO A 1 192 ? 4.743 10.371 31.177 1.00 26.48 192 PRO A CA 1
ATOM 1530 C C . PRO A 1 192 ? 5.363 9.098 30.595 1.00 26.48 192 PRO A C 1
ATOM 1532 O O . PRO A 1 192 ? 4.685 8.105 30.334 1.00 26.48 192 PRO A O 1
ATOM 1535 N N . ALA A 1 193 ? 6.681 9.143 30.413 1.00 27.41 193 ALA A N 1
ATOM 1536 C CA . ALA A 1 193 ? 7.507 8.010 30.038 1.00 27.41 193 ALA A CA 1
ATOM 1537 C C . ALA A 1 193 ? 7.680 7.058 31.229 1.00 27.41 193 ALA A C 1
ATOM 1539 O O . ALA A 1 193 ? 8.086 7.485 32.309 1.00 27.41 193 ALA A O 1
ATOM 1540 N N . THR A 1 194 ? 7.462 5.763 31.011 1.00 27.83 194 THR A N 1
ATOM 1541 C CA . THR A 1 194 ? 8.028 4.714 31.863 1.00 27.83 194 THR A CA 1
ATOM 1542 C C . THR A 1 194 ? 8.829 3.723 31.012 1.00 27.83 194 THR A C 1
ATOM 1544 O O . THR A 1 194 ? 8.358 3.167 30.024 1.00 27.83 194 THR A O 1
ATOM 1547 N N . CYS A 1 195 ? 10.102 3.644 31.404 1.00 25.05 195 CYS A N 1
ATOM 1548 C CA . CYS A 1 195 ? 11.204 2.718 31.126 1.00 25.05 195 CYS A CA 1
ATOM 1549 C C . CYS A 1 195 ? 10.789 1.228 31.107 1.00 25.05 195 CYS A C 1
ATOM 1551 O O . CYS A 1 195 ? 9.720 0.898 31.592 1.00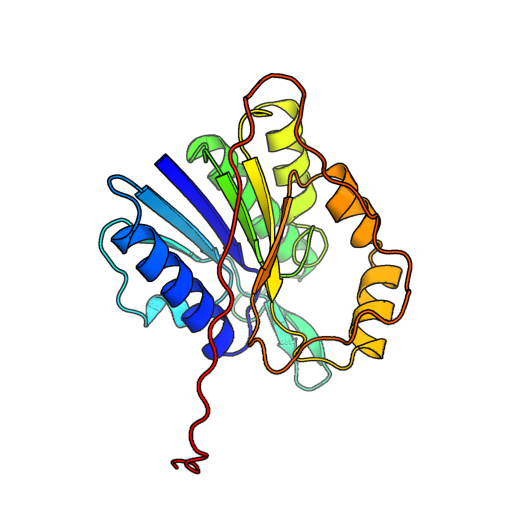 25.05 195 CYS A O 1
ATOM 1553 N N . ALA A 1 196 ? 11.583 0.214 30.755 1.00 24.66 196 ALA A N 1
ATOM 1554 C CA . ALA A 1 196 ? 12.847 -0.034 30.057 1.00 24.66 196 ALA A CA 1
ATOM 1555 C C . ALA A 1 196 ? 13.132 -1.544 30.266 1.00 24.66 196 ALA A C 1
ATOM 1557 O O . ALA A 1 196 ? 12.741 -2.093 31.290 1.00 24.66 196 ALA A O 1
ATOM 1558 N N . GLY A 1 197 ? 13.907 -2.168 29.372 1.00 23.42 197 GLY A N 1
ATOM 1559 C CA . GLY A 1 197 ? 14.762 -3.318 29.710 1.00 23.42 197 GLY A CA 1
ATOM 1560 C C . GLY A 1 197 ? 14.220 -4.720 29.405 1.00 23.42 197 GLY A C 1
ATOM 1561 O O . GLY A 1 197 ? 13.241 -5.161 29.985 1.00 23.42 197 GLY A O 1
ATOM 1562 N N . ALA A 1 198 ? 14.923 -5.462 28.545 1.00 25.31 198 ALA A N 1
ATOM 1563 C CA . ALA A 1 198 ? 15.858 -6.508 28.985 1.00 25.31 198 ALA A CA 1
ATOM 1564 C C . ALA A 1 198 ? 16.419 -7.266 27.768 1.00 25.31 198 ALA A C 1
ATOM 1566 O O . ALA A 1 198 ? 15.688 -7.867 26.985 1.00 25.31 198 ALA A O 1
ATOM 1567 N N . ALA A 1 199 ? 17.743 -7.223 27.621 1.00 25.12 199 ALA A N 1
ATOM 1568 C CA . ALA A 1 199 ? 18.499 -8.113 26.754 1.00 25.12 199 ALA A CA 1
ATOM 1569 C C . ALA A 1 199 ? 18.663 -9.480 27.438 1.00 25.12 199 ALA A C 1
ATOM 1571 O O . ALA A 1 199 ? 18.910 -9.540 28.640 1.00 25.12 199 ALA A O 1
ATOM 1572 N N . GLY A 1 200 ? 18.582 -10.563 26.664 1.00 23.53 200 GLY A N 1
ATOM 1573 C CA . GLY A 1 200 ? 18.841 -11.925 27.127 1.00 23.53 200 GLY A CA 1
ATOM 1574 C C . GLY A 1 200 ? 19.206 -12.838 25.958 1.00 23.53 200 GLY A C 1
ATOM 1575 O O . GLY A 1 200 ? 18.453 -12.972 25.002 1.00 23.53 200 GLY A O 1
ATOM 1576 N N . SER A 1 201 ? 20.403 -13.409 26.031 1.00 24.00 201 SER A N 1
ATOM 1577 C CA . SER A 1 201 ? 21.046 -14.314 25.077 1.00 24.00 201 SER A CA 1
ATOM 1578 C C . SER A 1 201 ? 20.324 -15.653 24.890 1.00 24.00 201 SER A C 1
ATOM 1580 O O . SER A 1 201 ? 19.868 -16.212 25.881 1.00 24.00 201 SER A O 1
ATOM 1582 N N . ALA A 1 202 ? 20.412 -16.255 23.698 1.00 25.17 202 ALA A N 1
ATOM 1583 C CA . ALA A 1 202 ? 20.715 -17.687 23.550 1.00 25.17 202 ALA A CA 1
ATOM 1584 C C . ALA A 1 202 ? 21.036 -18.056 22.091 1.00 25.17 202 ALA A C 1
ATOM 1586 O O . ALA A 1 202 ? 20.344 -17.670 21.154 1.00 25.17 202 ALA A O 1
ATOM 1587 N N . ALA A 1 203 ? 22.113 -18.819 21.932 1.00 24.03 203 ALA A N 1
ATOM 1588 C CA . ALA A 1 203 ? 22.598 -19.417 20.699 1.00 24.03 203 ALA A CA 1
ATOM 1589 C C . ALA A 1 203 ? 21.698 -20.560 20.192 1.00 24.03 203 ALA A C 1
ATOM 1591 O O . ALA A 1 203 ? 21.059 -21.240 20.991 1.00 24.03 203 ALA A O 1
ATOM 1592 N N . GLY A 1 204 ? 21.756 -20.874 18.889 1.00 23.25 204 GLY A N 1
ATOM 1593 C CA . GLY A 1 204 ? 21.322 -22.197 18.427 1.00 23.25 204 GLY A CA 1
ATOM 1594 C C . GLY A 1 204 ? 20.999 -22.373 16.942 1.00 23.25 204 GLY A C 1
ATOM 1595 O O . GLY A 1 204 ? 19.868 -22.166 16.538 1.00 23.25 204 GLY A O 1
ATOM 1596 N N . ARG A 1 205 ? 21.978 -22.931 16.215 1.00 24.00 205 ARG A N 1
ATOM 1597 C CA . ARG A 1 205 ? 21.869 -23.924 15.119 1.00 24.00 205 ARG A CA 1
ATOM 1598 C C . ARG A 1 205 ? 21.282 -23.538 13.745 1.00 24.00 205 ARG A C 1
ATOM 1600 O O . ARG A 1 205 ? 20.092 -23.330 13.556 1.00 24.00 205 ARG A O 1
ATOM 1607 N N . CYS A 1 206 ? 22.179 -23.643 12.757 1.00 21.75 206 CYS A N 1
ATOM 1608 C CA . CYS A 1 206 ? 21.918 -23.947 11.349 1.00 21.75 206 CYS A CA 1
ATOM 1609 C C . CYS A 1 206 ? 21.086 -25.226 11.172 1.00 21.75 206 CYS A C 1
ATOM 1611 O O . CYS A 1 206 ? 21.469 -26.267 11.705 1.00 21.75 206 CYS A O 1
ATOM 1613 N N . VAL A 1 207 ? 20.076 -25.179 10.299 1.00 26.58 207 VAL A N 1
ATOM 1614 C CA . VAL A 1 207 ? 19.620 -26.335 9.511 1.00 26.58 207 VAL A CA 1
ATOM 1615 C C . VAL A 1 207 ? 19.355 -25.869 8.073 1.00 26.58 207 VAL A C 1
ATOM 1617 O O . VAL A 1 207 ? 18.829 -24.784 7.839 1.00 26.58 207 VAL A O 1
ATOM 1620 N N . ARG A 1 208 ? 19.839 -26.684 7.134 1.00 25.14 208 ARG A N 1
ATOM 1621 C CA . ARG A 1 208 ? 19.892 -26.530 5.670 1.00 25.14 208 ARG A CA 1
ATOM 1622 C C . ARG A 1 208 ? 18.552 -26.925 4.984 1.00 25.14 208 ARG A C 1
ATOM 1624 O O . ARG A 1 208 ? 17.618 -27.286 5.695 1.00 25.14 208 ARG A O 1
ATOM 1631 N N . PRO A 1 209 ? 18.429 -26.798 3.643 1.00 26.62 209 PRO A N 1
ATOM 1632 C CA . PRO A 1 209 ? 17.196 -26.426 2.948 1.00 26.62 209 PRO A CA 1
ATOM 1633 C C . PRO A 1 209 ? 16.367 -27.620 2.449 1.00 26.62 209 PRO A C 1
ATOM 1635 O O . PRO A 1 209 ? 16.872 -28.729 2.310 1.00 26.62 209 PRO A O 1
ATOM 1638 N N . TRP A 1 210 ? 15.119 -27.331 2.095 1.00 26.86 210 TRP A N 1
ATOM 1639 C CA . TRP A 1 210 ? 14.268 -28.115 1.194 1.00 26.86 210 TRP A CA 1
ATOM 1640 C C . TRP A 1 210 ? 13.876 -27.135 0.077 1.00 26.86 210 TRP A C 1
ATOM 1642 O O . TRP A 1 210 ? 13.612 -25.973 0.386 1.00 26.86 210 TRP A O 1
ATOM 1652 N N . GLY A 1 211 ? 13.884 -27.444 -1.212 1.00 30.25 211 GLY A N 1
ATOM 1653 C CA . GLY A 1 211 ? 13.739 -28.704 -1.931 1.00 30.25 211 GLY A CA 1
ATOM 1654 C C . GLY A 1 211 ? 12.935 -28.348 -3.176 1.00 30.25 211 GLY A C 1
ATOM 1655 O O . GLY A 1 211 ? 11.952 -27.591 -3.001 1.00 30.25 211 GLY A O 1
#